Protein 4Z5Y (pdb70)

Organism: Pseudomonas putida (strain ATCC 47054 / DSM 6125 / CFBP 8728 / NCIMB 11950 / KT2440) (NCBI:txid160488)

Secondary structure (DSSP, 8-state):
-EEEEEEE-B-TT-BS-TT--SHHHHHHHHT-S----BPBPEEEEESSSSSEEEES--TTHHHHHHTSGGG---SSSS--SEEEEE-SS--HHHHGGGGGGGGG--EEEEEEHHHHHHTTTTS-HHHHHTTTTT-EEEEEE-SSS-EE-TTSTTEEEEEEE------TT-TTTTS--TTS-EEEEEEETTTTEEEEEESS-----HHHHHHHHT-SEEEEE---SSTTHHHHTTS----GGGGT---SSSTT-HHHHHTT-SSSEEEEESB-TT-GGGSTTSHHHHHHHHTTEEE--TT-EEEE----

Radius of gyration: 18.47 Å; Cα contacts (8 Å, |Δi|>4): 741; chains: 1; bounding box: 49×45×41 Å

CATH classification: 3.60.15.10

InterPro domains:
  IPR001279 Metallo-beta-lactamase [PF12706] (50-270)
  IPR011842 Coenzyme PQQ biosynthesis protein B [MF_00653] (1-303)
  IPR011842 Coenzyme PQQ biosynthesis protein B [TIGR02108] (3-303)
  IPR011842 Coenzyme PQQ biosynthesis protein B [cd16274] (1-221)
  IPR036866 Ribonuclease Z/Hydroxyacylglutathione hydrolase-like [G3DSA:3.60.15.10] (1-303)
  IPR036866 Ribonuclease Z/Hydroxyacylglutathione hydrolase-like [SSF56281] (1-303)

Structure (mmCIF, N/CA/C/O backbone):
data_4Z5Y
#
_entry.id   4Z5Y
#
_cell.length_a   86.202
_cell.length_b   86.202
_cell.length_c   106.625
_cell.angle_alpha   90.000
_cell.angle_beta   90.000
_cell.angle_gamma   90.000
#
_symmetry.space_group_name_H-M   'P 43 21 2'
#
loop_
_entity.id
_entity.type
_entity.pdbx_description
1 polymer 'Coenzyme PQQ synthesis protein B'
2 non-polymer 'ZINC ION'
3 non-polymer 'COPPER (II) ION'
4 non-polymer 'SODIUM ION'
5 water water
#
loop_
_atom_site.group_PDB
_atom_site.id
_atom_site.type_symbol
_atom_site.label_atom_id
_atom_site.label_alt_id
_atom_site.label_comp_id
_atom_site.label_asym_id
_atom_site.label_entity_id
_atom_site.label_seq_id
_atom_site.pdbx_PDB_ins_code
_atom_site.Cartn_x
_atom_site.Cartn_y
_atom_site.Cartn_z
_atom_site.occupancy
_atom_site.B_iso_or_equiv
_atom_site.auth_seq_id
_atom_site.auth_comp_id
_atom_site.auth_asym_id
_atom_site.auth_atom_id
_atom_site.pdbx_PDB_model_num
ATOM 1 N N . MET A 1 1 ? -24.710 -0.282 -25.897 0.87 31.67 0 MET A N 1
ATOM 2 C CA . MET A 1 1 ? -23.559 -0.724 -25.067 0.86 31.68 0 MET A CA 1
ATOM 3 C C . MET A 1 1 ? -23.930 -1.845 -24.148 0.88 31.20 0 MET A C 1
ATOM 4 O O . MET A 1 1 ? -24.870 -1.717 -23.359 1.00 31.74 0 MET A O 1
ATOM 9 N N . MET A 1 2 ? -23.185 -2.938 -24.261 1.00 28.43 1 MET A N 1
ATOM 10 C CA . MET A 1 2 ? -23.280 -4.036 -23.313 1.00 25.95 1 MET A CA 1
ATOM 11 C C . MET A 1 2 ? -22.034 -3.990 -22.435 1.00 23.52 1 MET A C 1
ATOM 12 O O . MET A 1 2 ? -20.907 -3.959 -22.958 1.00 26.36 1 MET A O 1
ATOM 17 N N . TYR A 1 3 ? -22.235 -3.988 -21.108 1.00 21.50 2 TYR A N 1
ATOM 18 C CA . TYR A 1 3 ? -21.143 -4.005 -20.151 1.00 20.21 2 TYR A CA 1
ATOM 19 C C . TYR A 1 3 ? -21.014 -5.428 -19.668 0.92 19.96 2 TYR A C 1
ATOM 20 O O . TYR A 1 3 ? -22.016 -6.057 -19.280 0.95 21.01 2 TYR A O 1
ATOM 29 N N . ILE A 1 4 ? -19.786 -5.953 -19.700 1.00 20.69 3 ILE A N 1
ATOM 30 C CA . ILE A 1 4 ? -19.504 -7.278 -19.172 1.00 20.34 3 ILE A CA 1
ATOM 31 C C . ILE A 1 4 ? -18.445 -7.087 -18.122 1.00 19.54 3 ILE A C 1
ATOM 32 O O . ILE A 1 4 ? -17.392 -6.485 -18.391 1.00 21.96 3 ILE A O 1
ATOM 37 N N . GLN A 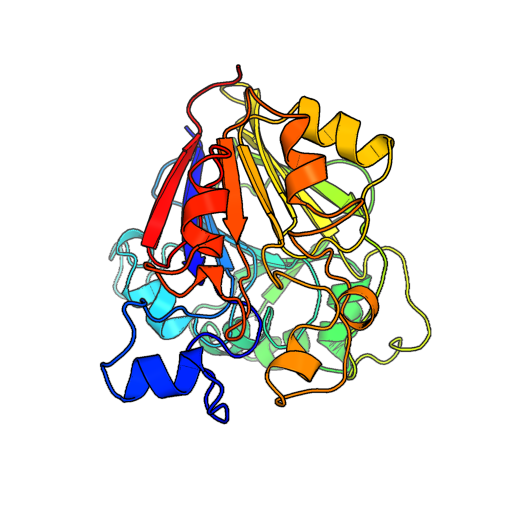1 5 ? -18.740 -7.515 -16.904 1.00 19.16 4 GLN A N 1
ATOM 38 C CA . GLN A 1 5 ? -17.792 -7.370 -15.804 1.00 18.04 4 GLN A CA 1
ATOM 39 C C . GLN A 1 5 ? -17.367 -8.735 -15.357 1.00 17.88 4 GLN A C 1
ATOM 40 O O . GLN A 1 5 ? -18.205 -9.586 -15.024 1.00 19.46 4 GLN A O 1
ATOM 46 N N . VAL A 1 6 ? -16.063 -8.969 -15.314 1.00 18.04 5 VAL A N 1
ATOM 47 C CA . VAL A 1 6 ? -15.551 -10.253 -14.838 1.00 18.57 5 VAL A CA 1
ATOM 48 C C . VAL A 1 6 ? -15.414 -10.175 -13.329 1.00 17.91 5 VAL A C 1
ATOM 49 O O . VAL A 1 6 ? -14.503 -9.517 -12.792 1.00 21.54 5 VAL A O 1
ATOM 53 N N . LEU A 1 7 ? -16.322 -10.828 -12.611 1.00 17.80 6 LEU A N 1
ATOM 54 C CA . LEU A 1 7 ? -16.255 -10.835 -11.153 1.00 17.97 6 LEU A CA 1
ATOM 55 C C . LEU A 1 7 ? -15.223 -11.865 -10.692 1.00 19.09 6 LEU A C 1
ATOM 56 O O . LEU A 1 7 ? -14.478 -11.618 -9.704 1.00 21.27 6 LEU A O 1
ATOM 61 N N . GLY A 1 8 ? -15.193 -13.010 -11.373 1.00 17.30 7 GLY A N 1
ATOM 62 C CA . GLY A 1 8 ? -14.230 -14.060 -11.070 1.00 18.95 7 GLY A CA 1
ATOM 63 C C . GLY A 1 8 ? -13.781 -14.680 -12.378 1.00 18.49 7 GLY A C 1
ATOM 64 O O . GLY A 1 8 ? -14.582 -14.869 -13.334 1.00 21.41 7 GLY A O 1
ATOM 65 N N . SER A 1 9 ? -12.495 -14.991 -12.455 1.00 18.89 8 SER A N 1
ATOM 66 C CA . SER A 1 9 ? -11.931 -15.495 -13.701 1.00 18.94 8 SER A CA 1
ATOM 67 C C . SER A 1 9 ? -11.276 -16.884 -13.562 0.95 19.97 8 SER A C 1
ATOM 68 O O . SER A 1 9 ? -10.738 -17.411 -14.550 1.00 21.61 8 SER A O 1
ATOM 71 N N . ALA A 1 10 ? -11.278 -17.461 -12.356 1.00 20.08 9 ALA A N 1
ATOM 72 C CA . ALA A 1 10 ? -10.667 -18.776 -12.149 1.00 19.61 9 ALA A CA 1
ATOM 73 C C . ALA A 1 10 ? -11.634 -19.911 -12.304 0.98 20.73 9 ALA A C 1
ATOM 74 O O . ALA A 1 10 ? -12.846 -19.709 -12.235 0.97 22.11 9 ALA A O 1
ATOM 76 N N . ALA A 1 11 ? -11.091 -21.117 -12.470 1.00 21.57 10 ALA A N 1
ATOM 77 C CA . ALA A 1 11 ? -11.898 -22.325 -12.448 1.00 21.87 10 ALA A CA 1
ATOM 78 C C . ALA A 1 11 ? -12.234 -22.703 -11.015 1.00 21.30 10 ALA A C 1
ATOM 79 O O . ALA A 1 11 ? -11.903 -21.966 -10.069 1.00 22.49 10 ALA A O 1
ATOM 81 N N . GLY A 1 12 ? -12.845 -23.866 -10.837 0.96 22.38 11 GLY A N 1
ATOM 82 C CA . GLY A 1 12 ? -13.248 -24.292 -9.519 0.96 23.79 11 GLY A CA 1
ATOM 83 C C . GLY A 1 12 ? -12.033 -24.349 -8.597 0.89 23.28 11 GLY A C 1
ATOM 84 O O . GLY A 1 12 ? -10.936 -24.789 -8.977 0.98 25.44 11 GLY A O 1
ATOM 85 N N . GLY A 1 13 ? -12.210 -23.849 -7.389 1.00 22.00 12 GLY A N 1
ATOM 86 C CA . GLY A 1 13 ? -11.118 -23.822 -6.425 1.00 23.55 12 GLY A CA 1
ATOM 87 C C . GLY A 1 13 ? -10.487 -22.443 -6.379 0.95 21.75 12 GLY A C 1
ATOM 88 O O . GLY A 1 13 ? -9.894 -22.057 -5.352 1.00 23.81 12 GLY A O 1
ATOM 89 N N . GLY A 1 14 ? -10.628 -21.661 -7.461 1.00 21.14 13 GLY A N 1
ATOM 90 C CA . GLY A 1 14 ? -10.003 -20.348 -7.440 1.00 21.64 13 GLY A CA 1
ATOM 91 C C . GLY A 1 14 ? -8.493 -20.437 -7.571 1.00 21.05 13 GLY A C 1
ATOM 92 O O . GLY A 1 14 ? -7.924 -21.508 -7.810 1.00 22.59 13 GLY A O 1
ATOM 93 N N . PHE A 1 15 ? -7.835 -19.291 -7.425 1.00 20.25 14 PHE A N 1
ATOM 94 C CA . 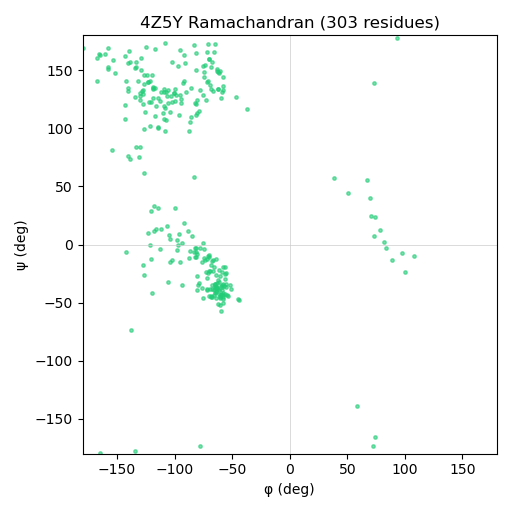PHE A 1 15 ? -6.368 -19.235 -7.470 1.00 19.43 14 PHE A CA 1
ATOM 95 C C . PHE A 1 15 ? -5.865 -18.203 -6.473 1.00 20.95 14 PHE A C 1
ATOM 96 O O . PHE A 1 15 ? -6.240 -17.038 -6.556 0.99 21.87 14 PHE A O 1
ATOM 104 N N . PRO A 1 16 ? -5.045 -18.613 -5.491 1.00 21.70 15 PRO A N 1
ATOM 105 C CA . PRO A 1 16 ? -4.641 -19.984 -5.196 1.00 22.34 15 PRO A CA 1
ATOM 106 C C . PRO A 1 16 ? -5.820 -20.811 -4.697 0.95 21.15 15 PRO A C 1
ATOM 107 O O . PRO A 1 16 ? -6.828 -20.260 -4.209 1.00 22.08 15 PRO A O 1
ATOM 111 N N . GLN A 1 17 ? -5.715 -22.130 -4.836 1.00 20.76 16 GLN A N 1
ATOM 112 C CA . GLN A 1 17 ? -6.744 -23.020 -4.326 1.00 20.55 16 GLN A CA 1
ATOM 113 C C . GLN A 1 17 ? -6.360 -23.454 -2.916 1.00 20.16 16 GLN A C 1
ATOM 114 O O . GLN A 1 17 ? -5.168 -23.727 -2.633 1.00 21.39 16 GLN A O 1
ATOM 120 N N . TRP A 1 18 ? -7.365 -23.505 -2.037 1.00 19.54 17 TRP A N 1
ATOM 121 C CA . TRP A 1 18 ? -7.146 -23.617 -0.606 1.00 19.24 17 TRP A CA 1
ATOM 122 C C . TRP A 1 18 ? -6.232 -24.750 -0.162 0.99 20.10 17 TRP A C 1
ATOM 123 O O . TRP A 1 18 ? -5.484 -24.565 0.800 1.00 21.51 17 TRP A O 1
ATOM 134 N N . ASN A 1 19 ? -6.276 -25.891 -0.852 1.00 20.05 18 ASN A N 1
ATOM 135 C CA . ASN A 1 19 ? -5.510 -27.070 -0.453 1.00 20.28 18 ASN A CA 1
ATOM 136 C C . ASN A 1 19 ? -4.394 -27.407 -1.427 1.00 22.48 18 ASN A C 1
ATOM 137 O O . ASN A 1 19 ? -3.828 -28.494 -1.345 1.00 22.96 18 ASN A O 1
ATOM 142 N N . CYS A 1 20 ? -4.083 -26.479 -2.334 1.00 22.47 19 CYS A N 1
ATOM 143 C CA . CYS A 1 20 ? -3.140 -26.765 -3.423 1.00 22.18 19 CYS A CA 1
ATOM 144 C C . CYS A 1 20 ? -1.796 -26.086 -3.259 1.00 22.84 19 CYS A C 1
ATOM 145 O O . CYS A 1 20 ? -1.724 -24.879 -2.975 1.00 24.59 19 CYS A O 1
ATOM 148 N N . ASN A 1 21 ? -0.729 -26.886 -3.417 1.00 25.07 20 ASN A N 1
ATOM 149 C CA . ASN A 1 21 ? 0.652 -26.394 -3.380 1.00 25.08 20 ASN A CA 1
ATOM 150 C C . ASN A 1 21 ? 1.379 -26.629 -4.694 1.00 27.71 20 ASN A C 1
ATOM 151 O O . ASN A 1 21 ? 2.600 -26.859 -4.713 1.00 30.76 20 ASN A O 1
ATOM 156 N N . CYS A 1 22 ? 0.637 -26.570 -5.795 1.00 28.10 21 CYS A N 1
ATOM 157 C CA . CYS A 1 22 ? 1.277 -26.721 -7.109 1.00 28.43 21 CYS A CA 1
ATOM 158 C C . CYS A 1 22 ? 2.218 -25.554 -7.362 1.00 29.66 21 CYS A C 1
ATOM 159 O O . CYS A 1 22 ? 2.268 -24.602 -6.577 1.00 31.55 21 CYS A O 1
ATOM 162 N N . VAL A 1 23 ? 2.971 -25.645 -8.452 1.00 31.18 22 VAL A N 1
ATOM 163 C CA . VAL A 1 23 ? 3.912 -24.616 -8.835 1.00 32.13 22 VAL A CA 1
ATOM 164 C C . VAL A 1 23 ? 3.340 -23.203 -8.715 1.00 31.64 22 VAL A C 1
ATOM 165 O O . VAL A 1 23 ? 3.974 -22.294 -8.156 1.00 32.50 22 VAL A O 1
ATOM 169 N N . ASN A 1 24 ? 2.132 -23.020 -9.220 1.00 30.77 23 ASN A N 1
ATOM 170 C CA . ASN A 1 24 ? 1.524 -21.708 -9.240 1.00 29.01 23 ASN A CA 1
ATOM 171 C C . ASN A 1 24 ? 1.027 -21.284 -7.865 1.00 27.82 23 ASN A C 1
ATOM 172 O O . ASN A 1 24 ? 1.237 -20.137 -7.457 1.00 29.40 23 ASN A O 1
ATOM 177 N N . CYS A 1 25 ? 0.326 -22.181 -7.169 1.00 27.02 24 CYS A N 1
ATOM 178 C CA . CYS A 1 25 ? -0.311 -21.798 -5.919 1.00 25.99 24 CYS A CA 1
ATOM 179 C C . CYS A 1 25 ? 0.781 -21.532 -4.887 1.00 26.12 24 CYS A C 1
ATOM 180 O O . CYS A 1 25 ? 0.723 -20.528 -4.150 1.00 26.35 24 CYS A O 1
ATOM 183 N N . LYS A 1 26 ? 1.775 -22.417 -4.831 1.00 27.37 25 LYS A N 1
ATOM 184 C CA . LYS A 1 26 ? 2.856 -22.221 -3.876 1.00 28.75 25 LYS A CA 1
ATOM 185 C C . LYS A 1 26 ? 3.715 -20.999 -4.218 0.94 30.05 25 LYS A C 1
ATOM 186 O O . LYS A 1 26 ? 4.133 -20.251 -3.320 0.94 30.93 25 LYS A O 1
ATOM 192 N N . GLY A 1 27 ? 3.956 -20.790 -5.507 1.00 30.79 26 GLY A N 1
ATOM 193 C CA . GLY A 1 27 ? 4.737 -19.651 -5.969 0.98 32.16 26 GLY A CA 1
ATOM 194 C C . GLY A 1 27 ? 4.027 -18.352 -5.652 0.90 32.54 26 GLY A C 1
ATOM 195 O O . GLY A 1 27 ? 4.651 -17.344 -5.291 1.00 34.80 26 GLY A O 1
ATOM 196 N N . TYR A 1 28 ? 2.708 -18.369 -5.778 1.00 30.31 27 TYR A N 1
ATOM 197 C CA . TYR A 1 28 ? 1.924 -17.195 -5.426 1.00 29.56 27 TYR A CA 1
ATOM 198 C C . TYR A 1 28 ? 2.109 -16.889 -3.935 0.94 29.62 27 TYR A C 1
ATOM 199 O O . TYR A 1 28 ? 2.432 -15.743 -3.554 1.00 31.01 27 TYR A O 1
ATOM 208 N N . ARG A 1 29 ? 1.918 -17.903 -3.091 1.00 30.17 28 ARG A N 1
ATOM 209 C CA . ARG A 1 29 ? 1.985 -17.670 -1.646 1.00 30.66 28 ARG A CA 1
ATOM 210 C C . ARG A 1 29 ? 3.380 -17.249 -1.188 1.00 34.43 28 ARG A C 1
ATOM 211 O O . ARG A 1 29 ? 3.510 -16.463 -0.244 0.87 35.99 28 ARG A O 1
ATOM 219 N N . ASP A 1 30 ? 4.413 -17.777 -1.845 1.00 36.95 29 ASP A N 1
ATOM 220 C CA . ASP A 1 30 ? 5.801 -17.506 -1.461 1.00 39.86 29 ASP A CA 1
ATOM 221 C C . ASP A 1 30 ? 6.246 -16.118 -1.894 0.87 40.38 29 ASP A C 1
ATOM 222 O O . ASP A 1 30 ? 7.325 -15.660 -1.497 0.92 40.87 29 ASP A O 1
ATOM 227 N N . GLY A 1 31 ? 5.478 -15.495 -2.786 1.00 42.28 30 GLY A N 1
ATOM 228 C CA . GLY A 1 31 ? 5.892 -14.235 -3.383 1.00 44.31 30 GLY A CA 1
ATOM 229 C C . GLY A 1 31 ? 6.927 -14.370 -4.488 0.90 45.03 30 GLY A C 1
ATOM 230 O O . GLY A 1 31 ? 7.521 -13.367 -4.897 0.77 46.64 30 GLY A O 1
ATOM 231 N N . THR A 1 32 ? 7.160 -15.591 -4.981 1.00 44.60 31 THR A N 1
ATOM 232 C CA . THR A 1 32 ? 8.203 -15.800 -6.003 1.00 44.94 31 THR A CA 1
ATOM 233 C C . THR A 1 32 ? 7.641 -15.843 -7.424 1.00 45.08 31 THR A C 1
ATOM 234 O O . THR A 1 32 ? 8.384 -15.925 -8.400 0.77 46.14 31 THR A O 1
ATOM 238 N N . LEU A 1 33 ? 6.322 -15.795 -7.532 0.93 44.59 32 LEU A N 1
ATOM 239 C CA . LEU A 1 33 ? 5.651 -15.884 -8.825 1.00 43.58 32 LEU A CA 1
ATOM 240 C C . LEU A 1 33 ? 4.860 -14.625 -9.088 1.00 41.60 32 LEU A C 1
ATOM 241 O O . LEU A 1 33 ? 4.115 -14.151 -8.226 0.90 43.52 32 LEU A O 1
ATOM 246 N N . LYS A 1 34 ? 4.978 -14.100 -10.294 1.00 39.85 33 LYS A N 1
ATOM 247 C CA . LYS A 1 34 ? 4.240 -12.915 -10.641 0.92 39.57 33 LYS A CA 1
ATOM 248 C C . LYS A 1 34 ? 2.881 -13.369 -11.152 0.85 36.73 33 LYS A C 1
ATOM 249 O O . LYS A 1 34 ? 2.736 -13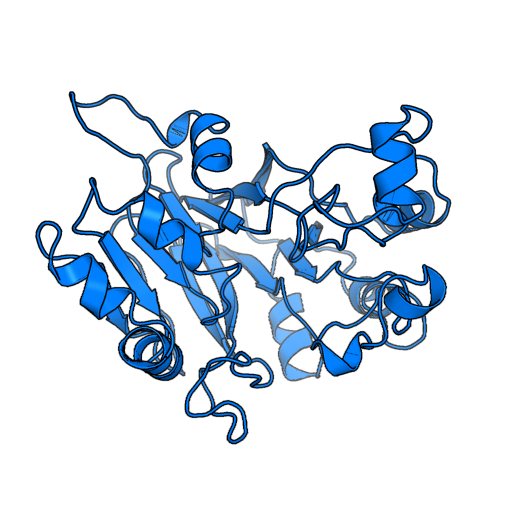.761 -12.316 1.00 38.36 33 LYS A O 1
ATOM 255 N N . ALA A 1 35 ? 1.889 -13.330 -10.274 1.00 33.51 34 ALA A N 1
ATOM 256 C CA . ALA A 1 35 ? 0.561 -13.761 -10.653 1.00 32.11 34 ALA A CA 1
ATOM 257 C C . ALA A 1 35 ? -0.429 -13.034 -9.775 0.94 30.28 34 ALA A C 1
ATOM 258 O O . ALA A 1 35 ? -0.079 -12.592 -8.680 0.92 31.90 34 ALA A O 1
ATOM 260 N N . THR A 1 36 ? -1.677 -12.956 -10.230 1.00 28.28 35 THR A N 1
ATOM 261 C CA . THR A 1 36 ? -2.710 -12.274 -9.477 1.00 26.78 35 THR A CA 1
ATOM 262 C C . THR A 1 36 ? -3.798 -13.247 -9.068 0.92 25.09 35 THR A C 1
ATOM 263 O O . THR A 1 36 ? -4.240 -14.063 -9.884 1.00 25.31 35 THR A O 1
ATOM 267 N N . ALA A 1 37 ? -4.223 -13.176 -7.798 1.00 23.38 36 ALA A N 1
ATOM 268 C CA . ALA A 1 37 ? -5.240 -14.065 -7.259 1.00 21.36 36 ALA A CA 1
ATOM 269 C C . ALA A 1 37 ? -6.545 -13.895 -8.030 0.98 20.20 36 ALA A C 1
ATOM 270 O O . ALA A 1 37 ? -6.837 -12.793 -8.532 1.00 22.61 36 ALA A O 1
ATOM 272 N N . ARG A 1 38 ? -7.325 -14.981 -8.119 1.00 19.75 37 ARG A N 1
ATOM 273 C CA . ARG A 1 38 ? -8.601 -14.966 -8.841 1.00 19.56 37 ARG A CA 1
ATOM 274 C C . ARG A 1 38 ? -9.636 -15.752 -8.106 1.00 20.03 37 ARG A C 1
ATOM 275 O O . ARG A 1 38 ? -9.374 -16.901 -7.633 1.00 21.43 37 ARG A O 1
ATOM 283 N N . THR A 1 39 ? -10.822 -15.160 -8.017 1.00 19.82 38 THR A N 1
ATOM 284 C CA . THR A 1 39 ? -11.967 -15.866 -7.511 1.00 18.50 38 THR A CA 1
ATOM 285 C C . THR A 1 39 ? -12.643 -16.711 -8.591 1.00 18.17 38 THR A C 1
ATOM 286 O O . THR A 1 39 ? -12.295 -16.635 -9.784 1.00 20.10 38 THR A O 1
ATOM 290 N N . GLN A 1 40 ? -13.607 -17.533 -8.154 1.00 19.17 39 GLN A N 1
ATOM 291 C CA . GLN A 1 40 ? -14.255 -18.519 -9.017 1.00 20.30 39 GLN A CA 1
ATOM 292 C C . GLN A 1 40 ? -15.184 -17.845 -10.042 1.00 20.40 39 GLN A C 1
ATOM 293 O O . GLN A 1 40 ? -15.870 -16.845 -9.757 1.00 20.68 39 GLN A O 1
ATOM 299 N N . SER A 1 41 ? -15.142 -18.372 -11.256 1.00 20.28 40 SER A N 1
ATOM 300 C CA . SER A 1 41 ? -15.776 -17.776 -12.443 1.00 20.79 40 SER A CA 1
ATOM 301 C C . SER A 1 41 ? -17.210 -17.294 -12.273 1.00 20.23 40 SER A C 1
ATOM 302 O O . SER A 1 41 ? -18.093 -18.049 -11.849 1.00 23.05 40 SER A O 1
ATOM 305 N N . SER A 1 42 ? -17.424 -16.036 -12.641 1.00 19.01 41 SER A N 1
ATOM 306 C CA . SER A 1 42 ? -18.743 -15.439 -12.622 1.00 18.87 41 SER A CA 1
ATOM 307 C C . SER A 1 42 ? -18.636 -14.134 -13.383 1.00 18.36 41 SER A C 1
ATOM 308 O O . SER A 1 42 ? -17.627 -13.433 -13.238 1.00 18.56 41 SER A O 1
ATOM 311 N N . ILE A 1 43 ? -19.638 -13.780 -14.190 1.00 18.26 42 ILE A N 1
ATOM 312 C CA . ILE A 1 43 ? -19.609 -12.480 -14.834 1.00 17.93 42 ILE A CA 1
ATOM 313 C C . ILE A 1 43 ? -20.934 -11.784 -14.581 1.00 18.94 42 ILE A C 1
ATOM 314 O O . ILE A 1 43 ? -21.934 -12.427 -14.232 1.00 19.56 42 ILE A O 1
ATOM 319 N N . ALA A 1 44 ? -20.950 -10.469 -14.735 1.00 17.58 43 ALA A N 1
ATOM 320 C CA . ALA A 1 44 ? -22.180 -9.692 -14.628 1.00 19.11 43 ALA A CA 1
ATOM 321 C C . ALA A 1 44 ? -22.354 -8.928 -15.917 1.00 18.85 43 ALA A C 1
ATOM 322 O O . ALA A 1 44 ? -21.367 -8.399 -16.502 1.00 21.17 43 ALA A O 1
ATOM 324 N N . LEU A 1 45 ? -23.603 -8.863 -16.378 1.00 18.44 44 LEU A N 1
ATOM 325 C CA . LEU A 1 45 ? -23.952 -8.219 -17.638 1.00 19.36 44 LEU A CA 1
ATOM 326 C C . LEU A 1 45 ? -24.928 -7.073 -17.412 1.00 19.73 44 LEU A C 1
ATOM 327 O O . LEU A 1 45 ? -25.806 -7.149 -16.553 1.00 21.45 44 LEU A O 1
ATOM 332 N N . SER A 1 46 ? -24.819 -6.018 -18.220 1.00 20.30 45 SER A N 1
ATOM 333 C CA . SER A 1 46 ? -25.772 -4.924 -18.129 1.00 20.64 45 SER A CA 1
ATOM 334 C C . SER A 1 46 ? -25.916 -4.219 -19.467 1.00 21.74 45 SER A C 1
ATOM 335 O O . SER A 1 46 ? -24.973 -4.168 -20.246 1.00 24.86 45 SER A O 1
ATOM 338 N N . ASP A 1 47 ? -27.112 -3.704 -19.754 1.00 22.04 46 ASP A N 1
ATOM 339 C CA . ASP A 1 47 ? -27.295 -2.799 -20.882 1.00 22.47 46 ASP A CA 1
ATOM 340 C C . ASP A 1 47 ? -27.265 -1.317 -20.492 1.00 22.30 46 ASP A C 1
ATOM 341 O O . ASP A 1 47 ? -27.376 -0.444 -21.372 1.00 25.55 46 ASP A O 1
ATOM 346 N N . ASP A 1 48 ? -27.095 -1.018 -19.200 1.00 23.03 47 ASP A N 1
ATOM 347 C CA . ASP A 1 48 ? -27.172 0.385 -18.782 1.00 24.84 47 ASP A CA 1
ATOM 348 C C . ASP A 1 48 ? -26.188 0.802 -17.696 1.00 25.11 47 ASP A C 1
ATOM 349 O O . ASP A 1 48 ? -26.092 1.994 -17.361 1.00 27.46 47 ASP A O 1
ATOM 354 N N . GLY A 1 49 ? -25.453 -0.163 -17.155 1.00 24.81 48 GLY A N 1
ATOM 355 C CA . GLY A 1 49 ? -24.470 0.118 -16.109 1.00 25.13 48 GLY A CA 1
ATOM 356 C C . GLY A 1 49 ? -25.051 0.182 -14.697 1.00 24.04 48 GLY A C 1
ATOM 357 O O . GLY A 1 49 ? -24.329 0.398 -13.714 1.00 25.58 48 GLY A O 1
ATOM 358 N N . VAL A 1 50 ? -26.368 0.037 -14.596 1.00 23.77 49 VAL A N 1
ATOM 359 C CA . VAL A 1 50 ? -27.075 0.208 -13.324 1.00 24.37 49 VAL A CA 1
ATOM 360 C C . VAL A 1 50 ? -27.798 -1.071 -12.906 1.00 23.39 49 VAL A C 1
ATOM 361 O O . VAL A 1 50 ? -27.786 -1.442 -11.710 1.00 23.73 49 VAL A O 1
ATOM 365 N N . HIS A 1 51 ? -28.441 -1.735 -13.872 1.00 23.02 50 HIS A N 1
ATOM 366 C CA . HIS A 1 51 ? -29.145 -3.008 -13.613 1.00 21.38 50 HIS A CA 1
ATOM 367 C C . HIS A 1 51 ? -28.297 -4.160 -14.137 1.00 21.07 50 HIS A C 1
ATOM 368 O O . HIS A 1 51 ? -27.891 -4.136 -15.308 1.00 23.24 50 HIS A O 1
ATOM 375 N N . TRP A 1 52 ? -28.035 -5.169 -13.294 1.00 21.29 51 TRP A N 1
ATOM 376 C CA . TRP A 1 52 ? -27.079 -6.205 -13.646 1.00 19.75 51 TRP A CA 1
ATOM 377 C C . TRP A 1 52 ? -27.671 -7.581 -13.574 1.00 20.08 51 TRP A C 1
ATOM 378 O O . TRP A 1 52 ? -28.486 -7.868 -12.687 1.00 21.42 51 TRP A O 1
ATOM 389 N N . ILE A 1 53 ? -27.204 -8.437 -14.482 1.00 19.95 52 ILE A N 1
ATOM 390 C CA . ILE A 1 53 ? -27.565 -9.844 -14.492 1.00 19.25 52 ILE A CA 1
ATOM 391 C C . ILE A 1 53 ? -26.318 -10.618 -14.159 1.00 19.07 52 ILE A C 1
ATOM 392 O O . ILE A 1 53 ? -25.307 -10.518 -14.860 1.00 20.85 52 ILE A O 1
ATOM 397 N N . LEU A 1 54 ? -26.391 -11.439 -13.103 1.00 19.39 53 LEU A N 1
ATOM 398 C CA . LEU A 1 54 ? -25.247 -12.210 -12.661 1.00 19.66 53 LEU A CA 1
ATOM 399 C C . LEU A 1 54 ? -25.311 -13.548 -13.408 1.00 19.47 53 LEU A C 1
ATOM 400 O O . LEU A 1 54 ? -26.373 -14.167 -13.436 0.99 22.38 53 LEU A O 1
ATOM 405 N N . CYS A 1 55 ? -24.209 -13.990 -14.022 1.00 19.53 54 CYS A N 1
ATOM 406 C CA . CYS A 1 55 ? -24.147 -15.285 -14.674 1.00 20.18 54 CYS A CA 1
ATOM 407 C C . CYS A 1 55 ? -23.290 -16.177 -13.806 1.00 20.04 54 CYS A C 1
ATOM 408 O O . CYS A 1 55 ? -22.062 -15.984 -13.719 1.00 20.76 54 CYS A O 1
ATOM 411 N N . ASN A 1 56 ? -23.956 -17.114 -13.127 1.00 19.90 55 ASN A N 1
ATOM 412 C CA . ASN A 1 56 ? -23.420 -17.991 -12.100 1.00 19.33 55 ASN A CA 1
ATOM 413 C C . ASN A 1 56 ? -23.155 -17.249 -10.789 1.00 19.49 55 ASN A C 1
ATOM 414 O O . ASN A 1 56 ? -22.704 -16.100 -10.776 1.00 21.92 55 ASN A O 1
ATOM 419 N N . ALA A 1 57 ? -23.487 -17.896 -9.681 1.00 18.67 56 ALA A N 1
ATOM 420 C CA . ALA A 1 57 ? -23.333 -17.288 -8.352 1.00 18.41 56 ALA A CA 1
ATOM 421 C C . ALA A 1 57 ? -22.275 -18.089 -7.628 1.00 17.87 56 ALA A C 1
ATOM 422 O O . ALA A 1 57 ? -22.540 -19.177 -7.072 1.00 19.02 56 ALA A O 1
ATOM 424 N N . SER A 1 58 ? -21.059 -17.559 -7.607 1.00 17.89 57 SER A N 1
ATOM 425 C CA . SER A 1 58 ? -19.941 -18.362 -7.126 1.00 17.89 57 SER A CA 1
ATOM 426 C C . SER A 1 58 ? -19.842 -18.373 -5.599 0.96 17.12 57 SER A C 1
ATOM 427 O O . SER A 1 58 ? -20.414 -17.506 -4.917 1.00 18.27 57 SER A O 1
ATOM 430 N N . PRO A 1 59 ? -19.061 -19.305 -5.041 1.00 18.41 58 PRO A N 1
ATOM 431 C CA . PRO A 1 59 ? -18.905 -19.262 -3.583 1.00 18.08 58 PRO A CA 1
ATOM 432 C C . PRO A 1 59 ? -18.123 -18.032 -3.101 1.00 17.88 58 PRO A C 1
ATOM 433 O O . PRO A 1 59 ? -18.176 -17.736 -1.889 1.00 20.05 58 PRO A O 1
ATOM 437 N N . ASP A 1 60 ? -17.437 -17.327 -4.008 1.00 17.25 59 ASP A N 1
ATOM 438 C CA . ASP A 1 60 ? -16.722 -16.107 -3.643 1.00 16.86 59 ASP A CA 1
ATOM 439 C C . ASP A 1 60 ? -17.596 -14.889 -3.829 1.00 17.47 59 ASP A C 1
ATOM 440 O O . ASP A 1 60 ? -17.071 -13.786 -3.865 1.00 17.78 59 ASP A O 1
ATOM 445 N N . ILE A 1 61 ? -18.915 -15.045 -3.910 1.00 16.49 60 ILE A N 1
ATOM 446 C CA . ILE A 1 61 ? -19.751 -13.904 -4.301 1.00 16.45 60 ILE A CA 1
ATOM 447 C C . ILE A 1 61 ? -19.658 -12.699 -3.384 1.00 16.83 60 ILE A C 1
ATOM 448 O O . ILE A 1 61 ? -19.744 -11.559 -3.880 1.00 17.67 60 ILE A O 1
ATOM 453 N N . ARG A 1 62 ? -19.509 -12.901 -2.069 1.00 16.73 61 ARG A N 1
ATOM 454 C CA . ARG A 1 62 ? -19.436 -11.747 -1.191 1.00 16.75 61 ARG A CA 1
ATOM 455 C C . ARG A 1 62 ? -18.296 -10.825 -1.566 1.00 17.11 61 ARG A C 1
ATOM 456 O O . ARG A 1 62 ? -18.497 -9.577 -1.725 1.00 18.97 61 ARG A O 1
ATOM 464 N N . ALA A 1 63 ? -17.107 -11.375 -1.726 1.00 17.87 62 ALA A N 1
ATOM 465 C CA . ALA A 1 63 ? -15.975 -10.538 -2.084 1.00 17.38 62 ALA A CA 1
ATOM 466 C C . ALA A 1 63 ? -16.112 -9.979 -3.475 1.00 17.59 62 ALA A C 1
ATOM 467 O O . ALA A 1 63 ? -15.648 -8.846 -3.772 1.00 19.66 62 ALA A O 1
ATOM 469 N N . GLN A 1 64 ? -16.699 -10.770 -4.367 1.00 16.79 63 GLN A N 1
ATOM 470 C CA . GLN A 1 64 ? -16.868 -10.303 -5.749 1.00 16.74 63 GLN A CA 1
ATOM 471 C C . GLN A 1 64 ? -17.796 -9.090 -5.814 1.00 17.37 63 GLN A C 1
ATOM 472 O O . GLN A 1 64 ? -17.509 -8.100 -6.507 1.00 19.74 63 GLN A O 1
ATOM 478 N N . LEU A 1 65 ? -18.927 -9.150 -5.128 1.00 17.41 64 LEU A N 1
ATOM 479 C CA . LEU A 1 65 ? -19.819 -7.991 -5.156 1.00 17.01 64 LEU A CA 1
ATOM 480 C C . LEU A 1 65 ? -19.155 -6.781 -4.514 1.00 19.27 64 LEU A C 1
ATOM 481 O O . LEU A 1 65 ? -19.349 -5.644 -4.959 1.00 21.63 64 LEU A O 1
ATOM 486 N N . GLN A 1 66 ? -18.452 -6.995 -3.407 1.00 19.63 65 GLN A N 1
ATOM 487 C CA . GLN A 1 66 ? -17.874 -5.891 -2.673 1.00 19.63 65 GLN A CA 1
ATOM 488 C C . GLN A 1 66 ? -16.864 -5.132 -3.535 1.00 20.35 65 GLN A C 1
ATOM 489 O O . GLN A 1 66 ? -16.717 -3.888 -3.410 1.00 23.55 65 GLN A O 1
ATOM 495 N N . ALA A 1 67 ? -16.188 -5.857 -4.423 1.00 19.87 66 ALA A N 1
ATOM 496 C CA . ALA A 1 67 ? -15.157 -5.261 -5.276 1.00 19.57 66 ALA A CA 1
ATOM 497 C C . ALA A 1 67 ? -15.670 -4.533 -6.489 1.00 21.15 66 ALA A C 1
ATOM 498 O O . ALA A 1 67 ? -14.878 -3.876 -7.155 1.00 25.42 66 ALA A O 1
ATOM 500 N N . PHE A 1 68 ? -16.963 -4.626 -6.786 1.00 19.84 67 PHE A N 1
ATOM 501 C CA . PHE A 1 68 ? -17.499 -3.974 -7.979 1.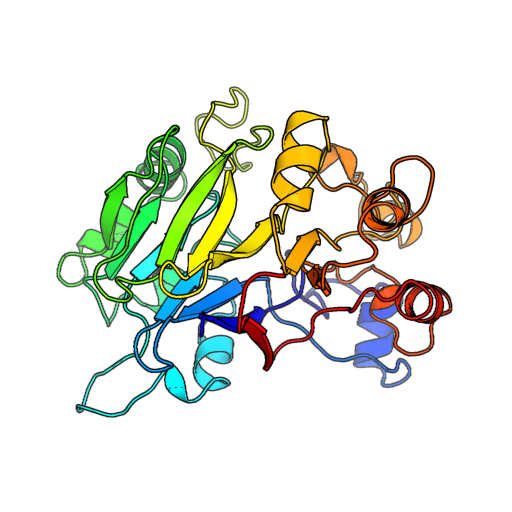00 19.09 67 PHE A CA 1
ATOM 502 C C . PHE A 1 68 ? -18.573 -3.015 -7.536 1.00 20.30 67 PHE A C 1
ATOM 503 O O . PHE A 1 68 ? -19.703 -3.421 -7.201 1.00 21.62 67 PHE A O 1
ATOM 511 N N . ALA A 1 69 ? -18.221 -1.731 -7.492 1.00 20.60 68 ALA A N 1
ATOM 512 C CA . ALA A 1 69 ? -19.090 -0.703 -6.882 1.00 20.93 68 ALA A CA 1
ATOM 513 C C . ALA A 1 69 ? -20.566 -0.685 -7.359 1.00 22.18 68 ALA A C 1
ATOM 514 O O . ALA A 1 69 ? -21.466 -0.492 -6.534 1.00 23.29 68 ALA A O 1
ATOM 516 N N . PRO A 1 70 ? -20.826 -0.917 -8.667 1.00 22.10 69 PRO A N 1
ATOM 517 C CA . PRO A 1 70 ? -22.223 -0.876 -9.123 1.00 21.60 69 PRO A CA 1
ATOM 518 C C . PRO A 1 70 ? -23.081 -1.961 -8.505 1.00 21.09 69 PRO A C 1
ATOM 519 O O . PRO A 1 70 ? -24.315 -1.876 -8.627 1.00 22.21 69 PRO A O 1
ATOM 523 N N . MET A 1 71 ? -22.472 -2.951 -7.846 1.00 20.14 70 MET A N 1
ATOM 524 C CA . MET A 1 71 ? -23.296 -3.931 -7.146 1.00 20.25 70 MET A CA 1
ATOM 525 C C . MET A 1 71 ? -23.950 -3.349 -5.897 0.89 20.48 70 MET A C 1
ATOM 526 O O . MET A 1 71 ? -24.859 -3.978 -5.342 1.00 22.08 70 MET A O 1
ATOM 531 N N . GLN A 1 72 ? -23.518 -2.159 -5.464 1.00 22.26 71 GLN A N 1
ATOM 532 C CA . GLN A 1 72 ? -24.187 -1.491 -4.349 1.00 22.37 71 GLN A CA 1
ATOM 533 C C . GLN A 1 72 ? -24.521 -0.031 -4.695 1.00 22.77 71 GLN A C 1
ATOM 534 O O . GLN A 1 72 ? -23.760 0.922 -4.376 1.00 25.24 71 GLN A O 1
ATOM 540 N N . PRO A 1 73 ? -25.658 0.161 -5.382 1.00 25.06 72 PRO A N 1
ATOM 541 C CA . PRO A 1 73 ? -26.077 1.505 -5.800 1.00 27.23 72 PRO A CA 1
ATOM 542 C C . PRO A 1 73 ? -26.538 2.409 -4.643 1.00 27.47 72 PRO A C 1
ATOM 543 O O . PRO A 1 73 ? -26.697 3.612 -4.880 0.91 28.81 72 PRO A O 1
ATOM 547 N N . ALA A 1 74 ? -26.715 1.853 -3.443 1.00 26.99 73 ALA A N 1
ATOM 548 C CA . ALA A 1 74 ? -27.071 2.640 -2.257 1.00 27.77 73 ALA A CA 1
ATOM 549 C C . ALA A 1 74 ? -28.269 3.561 -2.489 0.90 29.85 73 ALA A C 1
ATOM 550 O O . ALA A 1 74 ? -28.261 4.735 -2.078 0.97 31.24 73 ALA A O 1
ATOM 552 N N . ARG A 1 75 ? -29.304 3.034 -3.138 1.00 30.60 74 ARG A N 1
ATOM 553 C CA . ARG A 1 75 ? -30.494 3.838 -3.423 1.00 31.34 74 ARG A CA 1
ATOM 554 C C . ARG A 1 75 ? -31.468 3.776 -2.263 0.98 33.13 74 ARG A C 1
ATOM 555 O O . ARG A 1 75 ? -32.428 4.547 -2.200 0.98 36.80 74 ARG A O 1
ATOM 563 N N . ALA A 1 76 ? -31.219 2.862 -1.334 0.97 32.50 75 ALA A N 1
ATOM 564 C CA . ALA A 1 76 ? -32.066 2.676 -0.159 1.00 32.84 75 ALA A CA 1
ATOM 565 C C . ALA A 1 76 ? -31.245 1.988 0.914 0.88 32.50 75 ALA A C 1
ATOM 566 O O . ALA A 1 76 ? -30.127 1.519 0.642 1.00 30.41 75 ALA A O 1
ATOM 568 N N . LEU A 1 77 ? -31.783 1.934 2.129 1.00 32.19 76 LEU A N 1
ATOM 569 C CA . LEU A 1 77 ? -31.054 1.303 3.241 1.00 31.16 76 LEU A CA 1
ATOM 570 C C . LEU A 1 77 ? -30.671 -0.153 2.957 0.86 30.56 76 LEU A C 1
ATOM 571 O O . LEU A 1 77 ? -29.590 -0.612 3.357 1.00 31.27 76 LEU A O 1
ATOM 576 N N . ARG A 1 78 ? -31.544 -0.864 2.244 1.00 29.73 77 ARG A N 1
ATOM 577 C CA . ARG A 1 78 ? -31.156 -2.122 1.617 1.00 28.52 77 ARG A CA 1
ATOM 578 C C . ARG A 1 78 ? -31.304 -2.047 0.116 1.00 25.84 77 ARG A C 1
ATOM 579 O O . ARG A 1 78 ? -32.305 -1.544 -0.418 1.00 29.29 77 ARG A O 1
ATOM 587 N N . ASP A 1 79 ? -30.285 -2.517 -0.588 1.00 24.44 78 ASP A N 1
ATOM 588 C CA . ASP A 1 79 ? -30.269 -2.384 -2.045 1.00 23.17 78 ASP A CA 1
ATOM 589 C C . ASP A 1 79 ? -29.208 -3.319 -2.607 0.90 21.50 78 ASP A C 1
ATOM 590 O O . ASP A 1 79 ? -28.312 -3.794 -1.882 0.94 20.92 78 ASP A O 1
ATOM 595 N N . THR A 1 80 ? -29.310 -3.573 -3.900 0.95 21.67 79 THR A N 1
ATOM 596 C CA . THR A 1 80 ? -28.316 -4.348 -4.638 1.00 21.48 79 THR A CA 1
ATOM 597 C C . THR A 1 80 ? -28.432 -4.003 -6.116 0.96 22.12 79 THR A C 1
ATOM 598 O O . THR A 1 80 ? -29.524 -3.628 -6.590 0.95 23.41 79 THR A O 1
ATOM 602 N N . GLY A 1 81 ? -27.333 -4.141 -6.846 1.00 21.18 80 GLY A N 1
ATOM 603 C CA . GLY A 1 81 ? -27.335 -3.973 -8.291 1.00 20.67 80 GLY A CA 1
ATOM 604 C C . GLY A 1 81 ? -27.698 -5.278 -8.999 0.97 20.70 80 GLY A C 1
ATOM 605 O O . GLY A 1 81 ? -27.863 -5.256 -10.192 1.00 22.55 80 GLY A O 1
ATOM 606 N N . ILE A 1 82 ? -27.855 -6.389 -8.270 1.00 20.02 81 ILE A N 1
ATOM 607 C CA . ILE A 1 82 ? -28.270 -7.637 -8.908 1.00 20.58 81 ILE A CA 1
ATOM 608 C C . ILE A 1 82 ? -29.778 -7.654 -9.178 1.00 22.19 81 ILE A C 1
ATOM 609 O O . ILE A 1 82 ? -30.595 -7.725 -8.240 0.93 26.45 81 ILE A O 1
ATOM 614 N N . ASN A 1 83 ? -30.160 -7.678 -10.452 1.00 20.67 82 ASN A N 1
ATOM 615 C CA . ASN A 1 83 ? -31.567 -7.719 -10.798 1.00 21.81 82 ASN A CA 1
ATOM 616 C C . ASN A 1 83 ? -32.046 -9.092 -11.248 1.00 21.95 82 ASN A C 1
ATOM 617 O O . ASN A 1 83 ? -33.253 -9.311 -11.328 1.00 24.33 82 ASN A O 1
ATOM 622 N N . ALA A 1 84 ? -31.131 -10.002 -11.566 1.00 21.87 83 ALA A N 1
ATOM 623 C CA . ALA A 1 84 ? -31.493 -11.396 -11.928 1.00 20.91 83 ALA A CA 1
ATOM 624 C C . ALA A 1 84 ? -30.215 -12.197 -11.922 1.00 20.42 83 ALA A C 1
ATOM 625 O O . ALA A 1 84 ? -29.105 -11.617 -12.003 1.00 21.46 83 ALA A O 1
ATOM 627 N N . ILE A 1 85 ? -30.360 -13.519 -11.821 1.00 20.99 84 ILE A N 1
ATOM 628 C CA . ILE A 1 85 ? -29.218 -14.438 -11.880 1.00 21.21 84 ILE A CA 1
ATOM 629 C C . ILE A 1 85 ? -29.557 -15.487 -12.939 1.00 20.72 84 ILE A C 1
ATOM 630 O O . ILE A 1 85 ? -30.689 -16.022 -12.966 1.00 22.96 84 ILE A O 1
ATOM 635 N N . VAL A 1 86 ? -28.601 -15.737 -13.832 1.00 19.55 85 VAL A N 1
ATOM 636 C CA . VAL A 1 86 ? -28.715 -16.807 -14.820 1.00 20.13 85 VAL A CA 1
ATOM 637 C C . VAL A 1 86 ? -27.731 -17.896 -14.415 1.00 19.36 85 VAL A C 1
ATOM 638 O O . VAL A 1 86 ? -26.569 -17.615 -14.147 1.00 20.98 85 VAL A O 1
ATOM 642 N N . LEU A 1 87 ? -28.182 -19.153 -14.377 1.00 19.26 86 LEU A N 1
ATOM 643 C CA . LEU A 1 87 ? -27.304 -20.290 -14.082 1.00 19.14 86 LEU A CA 1
ATOM 644 C C . LEU A 1 87 ? -27.109 -21.117 -15.345 1.00 21.11 86 LEU A C 1
ATOM 645 O O . LEU A 1 87 ? -28.088 -21.447 -16.061 1.00 23.90 86 LEU A O 1
ATOM 650 N N . LEU A 1 88 ? -25.858 -21.486 -15.613 1.00 20.31 87 LEU A N 1
ATOM 651 C CA . LEU A 1 88 ? -25.533 -22.242 -16.833 1.00 21.83 87 LEU A CA 1
ATOM 652 C C . LEU A 1 88 ? -25.488 -23.740 -16.575 0.96 22.12 87 LEU A C 1
ATOM 653 O O . LEU A 1 88 ? -25.479 -24.549 -17.528 1.00 22.97 87 LEU A O 1
ATOM 658 N N . ASP A 1 89 ? -25.430 -24.112 -15.298 1.00 21.93 88 ASP A N 1
ATOM 659 C CA . ASP A 1 89 ? -25.402 -25.512 -14.878 1.00 20.53 88 ASP A CA 1
ATOM 660 C C . ASP A 1 89 ? -25.711 -25.540 -13.372 0.91 19.64 88 ASP A C 1
ATOM 661 O O . ASP A 1 89 ? -25.947 -24.469 -12.777 1.00 20.57 88 ASP A O 1
ATOM 666 N N . SER A 1 90 ? -25.736 -26.720 -12.759 1.00 19.46 89 SER A N 1
ATOM 667 C CA . SER A 1 90 ? -26.076 -26.818 -11.344 1.00 19.63 89 SER A CA 1
ATOM 668 C C . SER A 1 90 ? -24.863 -27.119 -10.464 1.00 21.34 89 SER A C 1
ATOM 669 O O . SER A 1 90 ? -25.009 -27.521 -9.312 1.00 20.93 89 SER A O 1
ATOM 672 N N . GLN A 1 91 ? -23.667 -26.930 -10.996 1.00 19.73 90 GLN A N 1
ATOM 673 C CA . GLN A 1 91 ? -22.455 -27.243 -10.228 1.00 20.52 90 GLN A CA 1
ATOM 674 C C . GLN A 1 91 ? -22.362 -26.404 -8.962 1.00 19.01 90 GLN A C 1
ATOM 675 O O . GLN A 1 91 ? -22.807 -25.228 -8.944 1.00 19.58 90 GLN A O 1
ATOM 681 N N . ILE A 1 92 ? -21.776 -26.981 -7.908 1.00 18.67 91 ILE A N 1
ATOM 682 C CA . ILE A 1 92 ? -21.628 -26.268 -6.629 1.00 17.61 91 ILE A CA 1
ATOM 683 C C . ILE A 1 92 ? -20.918 -24.914 -6.841 1.00 16.41 91 ILE A C 1
ATOM 684 O O . ILE A 1 92 ? -21.343 -23.888 -6.263 1.00 18.74 91 ILE A O 1
ATOM 689 N N . ASP A 1 93 ? -19.855 -24.912 -7.657 1.00 18.30 92 ASP A N 1
ATOM 690 C CA . ASP A 1 93 ? -19.089 -23.668 -7.809 1.00 19.94 92 ASP A CA 1
ATOM 691 C C . ASP A 1 93 ? -19.862 -22.597 -8.570 1.00 18.16 92 ASP A C 1
ATOM 692 O O . ASP A 1 93 ? -19.425 -21.424 -8.605 1.00 21.09 92 ASP A O 1
ATOM 697 N N . HIS A 1 94 ? -21.010 -22.928 -9.155 1.00 19.16 93 HIS A N 1
ATOM 698 C CA . HIS A 1 94 ? -21.746 -21.923 -9.946 1.00 19.17 93 HIS A CA 1
ATOM 699 C C . HIS A 1 94 ? -23.049 -21.549 -9.291 1.00 17.16 93 HIS A C 1
ATOM 700 O O . HIS A 1 94 ? -23.788 -20.690 -9.800 1.00 20.63 93 HIS A O 1
ATOM 707 N N . THR A 1 95 ? -23.371 -22.214 -8.166 1.00 18.49 94 THR A N 1
ATOM 708 C CA . THR A 1 95 ? -24.680 -22.030 -7.547 1.00 18.49 94 THR A CA 1
ATOM 709 C C . THR A 1 95 ? -24.619 -21.634 -6.052 1.00 18.81 94 THR A C 1
ATOM 710 O O . THR A 1 95 ? -25.566 -21.029 -5.539 1.00 20.25 94 THR A O 1
ATOM 714 N N . THR A 1 96 ? -23.539 -22.006 -5.348 1.00 18.22 95 THR A N 1
ATOM 715 C CA . THR A 1 96 ? -23.423 -21.825 -3.908 1.00 19.02 95 THR A CA 1
ATOM 716 C C . THR A 1 96 ? -23.641 -20.381 -3.454 1.00 18.21 95 THR A C 1
ATOM 717 O O . THR A 1 96 ? -24.170 -20.126 -2.353 1.00 19.53 95 THR A O 1
ATOM 721 N N . GLY A 1 97 ? -23.211 -19.447 -4.294 1.00 17.38 96 GLY A N 1
ATOM 722 C CA . GLY A 1 97 ? -23.340 -18.034 -3.957 1.00 17.37 96 GLY A CA 1
ATOM 723 C C . GLY A 1 97 ? -24.773 -17.620 -3.710 1.00 17.59 96 GLY A C 1
ATOM 724 O O . GLY A 1 97 ? -25.011 -16.631 -3.021 1.00 18.67 96 GLY A O 1
ATOM 725 N N . LEU A 1 98 ? -25.749 -18.341 -4.259 1.00 18.35 97 LEU A N 1
ATOM 726 C CA . LEU A 1 98 ? -27.143 -17.978 -3.988 1.00 19.42 97 LEU A CA 1
ATOM 727 C C . LEU A 1 98 ? -27.456 -18.003 -2.495 1.00 19.20 97 LEU A C 1
ATOM 728 O O . LEU A 1 98 ? -28.319 -17.194 -2.020 1.00 20.98 97 LEU A O 1
ATOM 733 N N . LEU A 1 99 ? -26.827 -18.920 -1.747 1.00 19.09 98 LEU A N 1
ATOM 734 C CA . LEU A 1 99 ? -27.063 -18.961 -0.302 1.00 21.25 98 LEU A CA 1
ATOM 735 C C . LEU A 1 99 ? -26.709 -17.657 0.370 1.00 23.54 98 LEU A C 1
ATOM 736 O O . LEU A 1 99 ? -27.395 -17.250 1.339 1.00 29.49 98 LEU A O 1
ATOM 741 N N . SER A 1 100 ? -25.666 -16.977 -0.132 1.00 20.25 99 SER A N 1
ATOM 742 C CA . SER A 1 100 ? -25.227 -15.720 0.472 1.00 20.85 99 SER A CA 1
ATOM 743 C C . SER A 1 100 ? -26.111 -14.566 0.073 1.00 23.10 99 SER A C 1
ATOM 744 O O . SER A 1 100 ? -25.895 -13.472 0.584 1.00 26.59 99 SER A O 1
ATOM 747 N N . LEU A 1 101 ? -27.112 -14.784 -0.792 1.00 22.33 100 LEU A N 1
ATOM 748 C CA . LEU A 1 101 ? -28.008 -13.675 -1.196 1.00 23.48 100 LEU A CA 1
ATOM 749 C C . LEU A 1 101 ? -29.357 -13.782 -0.535 1.00 24.39 100 LEU A C 1
ATOM 750 O O . LEU A 1 101 ? -30.294 -13.056 -0.876 0.95 24.48 100 LEU A O 1
ATOM 755 N N . ARG A 1 102 ? -29.507 -14.704 0.398 1.00 26.98 101 ARG A N 1
ATOM 756 C CA . ARG A 1 102 ? -30.878 -14.980 0.849 1.00 29.78 101 ARG A CA 1
ATOM 757 C C . ARG A 1 102 ? -31.547 -13.851 1.591 0.83 32.61 101 ARG A C 1
ATOM 758 O O . ARG A 1 102 ? -32.790 -13.783 1.628 0.90 34.70 101 ARG A O 1
ATOM 766 N N . GLU A 1 103 ? -30.753 -12.949 2.162 1.00 33.16 102 GLU A N 1
ATOM 767 C CA . GLU A 1 103 ? -31.380 -11.795 2.839 1.00 36.17 102 GLU A CA 1
ATOM 768 C C . GLU A 1 103 ? -31.914 -10.746 1.888 1.00 33.53 102 GLU A C 1
ATOM 769 O O . GLU A 1 103 ? -32.437 -9.738 2.325 0.90 36.20 102 GLU A O 1
ATOM 775 N N . GLY A 1 104 ? -31.783 -10.988 0.593 1.00 28.31 103 GLY A N 1
ATOM 776 C CA . GLY A 1 104 ? -32.298 -10.077 -0.417 1.00 27.53 103 GLY A CA 1
ATOM 777 C C . GLY A 1 104 ? -33.387 -10.703 -1.273 0.92 28.25 103 GLY A C 1
ATOM 778 O O . GLY A 1 104 ? -33.760 -10.146 -2.301 1.00 29.60 103 GLY A O 1
ATOM 779 N N . CYS A 1 105 ? -33.921 -11.850 -0.855 1.00 28.62 104 CYS A N 1
ATOM 780 C CA . CYS A 1 105 ? -34.978 -12.493 -1.632 1.00 28.08 104 CYS A CA 1
ATOM 781 C C . CYS A 1 105 ? -36.196 -11.575 -1.662 0.96 29.63 104 CYS A C 1
ATOM 782 O O . CYS A 1 105 ? -36.408 -10.793 -0.722 0.89 29.66 104 CYS A O 1
ATOM 785 N N . PRO A 1 106 ? -36.997 -11.657 -2.734 1.00 31.33 105 PRO A N 1
ATOM 786 C CA . PRO A 1 106 ? -36.924 -12.619 -3.846 1.00 32.78 105 PRO A CA 1
ATOM 787 C C . PRO A 1 106 ? -35.904 -12.245 -4.912 0.91 30.98 105 PRO A C 1
ATOM 788 O O . PRO A 1 106 ? -35.653 -11.060 -5.143 1.00 32.12 105 PRO A O 1
ATOM 792 N N . HIS A 1 107 ? -35.335 -13.256 -5.564 1.00 28.06 106 HIS A N 1
ATOM 793 C CA . HIS A 1 107 ? -34.458 -13.046 -6.707 1.00 25.66 106 HIS A CA 1
ATOM 794 C C . HIS A 1 107 ? -35.015 -13.805 -7.871 0.93 26.15 106 HIS A C 1
ATOM 795 O O . HIS A 1 107 ? -35.445 -14.943 -7.713 1.00 27.31 106 HIS A O 1
ATOM 802 N N . GLN A 1 108 ? -34.968 -13.206 -9.056 1.00 26.46 107 GLN A N 1
ATOM 803 C CA . GLN A 1 108 ? -35.364 -13.917 -10.271 1.00 27.35 107 GLN A CA 1
ATOM 804 C C . GLN A 1 108 ? -34.188 -14.767 -10.722 1.00 23.80 107 GLN A C 1
ATOM 805 O O . GLN A 1 108 ? -33.103 -14.238 -10.952 0.95 23.12 107 GLN A O 1
ATOM 811 N N . VAL A 1 109 ? -34.383 -16.078 -10.818 1.00 23.76 108 VAL A N 1
ATOM 812 C CA . VAL A 1 109 ? -33.309 -16.996 -11.229 1.00 23.69 108 VAL A CA 1
ATOM 813 C C . VAL A 1 109 ? -33.737 -17.736 -12.485 1.00 24.23 108 VAL A C 1
ATOM 814 O O . VAL A 1 109 ? -34.779 -18.398 -12.501 0.94 25.51 108 VAL A O 1
ATOM 818 N N . TRP A 1 110 ? -32.934 -17.610 -13.530 1.00 21.96 109 TRP A N 1
ATOM 819 C CA . TRP A 1 110 ? -33.169 -18.270 -14.815 1.00 21.66 109 TRP A CA 1
ATOM 820 C C . TRP A 1 110 ? -32.300 -19.503 -14.903 1.00 21.94 109 TRP A C 1
ATOM 821 O O . TRP A 1 110 ? -31.064 -19.394 -14.754 1.00 22.19 109 TRP A O 1
ATOM 832 N N . CYS A 1 111 ? -32.914 -20.666 -15.133 1.00 21.93 110 CYS A N 1
ATOM 833 C CA . CYS A 1 111 ? -32.148 -21.886 -15.333 1.00 21.22 110 CYS A CA 1
ATOM 834 C C . CYS A 1 111 ? -33.039 -22.881 -16.017 1.00 20.79 110 CYS A C 1
ATOM 835 O O . CYS A 1 111 ? -34.271 -22.700 -16.041 0.98 23.09 110 CYS A O 1
ATOM 838 N N . THR A 1 112 ? -32.432 -23.917 -16.581 1.00 22.85 111 THR A N 1
ATOM 839 C CA . THR A 1 112 ? -33.194 -24.936 -17.289 1.00 22.60 111 THR A CA 1
ATOM 840 C C . THR A 1 112 ? -33.986 -25.800 -16.328 1.00 23.95 111 THR A C 1
ATOM 841 O O . THR A 1 112 ? -33.794 -25.746 -15.107 1.00 23.59 111 THR A O 1
ATOM 845 N N . ASP A 1 113 ? -34.929 -26.556 -16.879 1.00 23.83 112 ASP A N 1
ATOM 846 C CA . ASP A 1 113 ? -35.644 -27.562 -16.077 1.00 26.55 112 ASP A CA 1
ATOM 847 C C . ASP A 1 113 ? -34.684 -28.524 -15.372 1.00 25.76 112 ASP A C 1
ATOM 848 O O . ASP A 1 113 ? -34.882 -28.849 -14.201 1.00 25.37 112 ASP A O 1
ATOM 853 N N . MET A 1 114 ? -33.668 -29.002 -16.079 1.00 25.23 113 MET A N 1
ATOM 854 C CA . MET A 1 114 ? -32.750 -29.973 -15.472 0.95 26.60 113 MET A CA 1
ATOM 855 C C . MET A 1 114 ? -31.993 -29.374 -14.304 1.00 23.51 113 MET A C 1
ATOM 856 O O . MET A 1 114 ? -31.740 -30.046 -13.314 1.00 23.85 113 MET A O 1
ATOM 861 N N . VAL A 1 115 ? -31.574 -28.119 -14.431 1.00 22.33 114 VAL A N 1
ATOM 862 C CA . VAL A 1 115 ? -30.852 -27.479 -13.349 1.00 21.49 114 VAL A CA 1
ATOM 863 C C . VAL A 1 115 ? -31.818 -27.190 -12.199 1.00 21.57 114 VAL A C 1
ATOM 864 O O . VAL A 1 115 ? -31.478 -27.406 -11.035 1.00 22.24 114 VAL A O 1
ATOM 868 N N . HIS A 1 116 ? -33.055 -26.795 -12.518 1.00 21.96 115 HIS A N 1
ATOM 869 C CA . HIS A 1 116 ? -34.048 -26.609 -11.462 1.00 22.43 115 HIS A CA 1
ATOM 870 C C . HIS A 1 116 ? -34.324 -27.940 -10.726 1.00 23.53 115 HIS A C 1
ATOM 871 O O . HIS A 1 116 ? -34.495 -27.957 -9.493 1.00 24.96 115 HIS A O 1
ATOM 878 N N . GLN A 1 117 ? -34.348 -29.055 -11.461 1.00 23.21 116 GLN A N 1
ATOM 879 C CA . GLN A 1 117 ? -34.506 -30.357 -10.801 1.00 24.56 116 GLN A CA 1
ATOM 880 C C . GLN A 1 117 ? -33.365 -30.631 -9.832 1.00 23.43 116 GLN A C 1
ATOM 881 O O . GLN A 1 117 ? -33.603 -31.030 -8.700 1.00 24.91 116 GLN A O 1
ATOM 887 N N . ASP A 1 118 ? -32.131 -30.386 -10.253 1.00 22.31 117 ASP A N 1
ATOM 888 C CA . ASP A 1 118 ? -31.032 -30.620 -9.327 1.00 21.36 117 ASP A CA 1
ATOM 889 C C . ASP A 1 118 ? -31.156 -29.686 -8.126 0.95 21.48 117 ASP A C 1
ATOM 890 O O . ASP A 1 118 ? -30.834 -30.070 -7.010 1.00 21.89 117 ASP A O 1
ATOM 895 N N . LEU A 1 119 ? -31.595 -28.450 -8.360 1.00 20.81 118 LEU A N 1
ATOM 896 C CA . LEU A 1 119 ? -31.593 -27.464 -7.303 1.00 19.42 118 LEU A CA 1
ATOM 897 C C . LEU A 1 119 ? -32.884 -27.488 -6.487 0.97 20.34 118 LEU A C 1
ATOM 898 O O . LEU A 1 119 ? -33.125 -26.580 -5.655 1.00 20.89 118 LEU A O 1
ATOM 903 N N . THR A 1 120 ? -33.697 -28.534 -6.693 1.00 22.04 119 THR A N 1
ATOM 904 C CA . THR A 1 120 ? -34.827 -28.788 -5.804 1.00 22.71 119 THR A CA 1
ATOM 905 C C . THR A 1 120 ? -34.756 -30.195 -5.200 1.00 23.04 119 THR A C 1
ATOM 906 O O . THR A 1 120 ? -35.716 -30.659 -4.546 1.00 25.43 119 THR A O 1
ATOM 910 N N . THR A 1 121 ? -33.615 -30.861 -5.401 1.00 23.92 120 THR A N 1
ATOM 911 C CA . THR A 1 121 ? -33.490 -32.261 -4.967 1.00 24.68 120 THR A CA 1
ATOM 912 C C . THR A 1 121 ? -32.132 -32.567 -4.317 1.00 24.73 120 THR A C 1
ATOM 913 O O . THR A 1 121 ? -32.049 -32.671 -3.087 1.00 27.18 120 THR A O 1
ATOM 917 N N . GLY A 1 122 ? -31.068 -32.641 -5.124 1.00 23.58 121 GLY A N 1
ATOM 918 C CA . GLY A 1 122 ? -29.766 -33.047 -4.611 1.00 21.75 121 GLY A CA 1
ATOM 919 C C . GLY A 1 122 ? -29.098 -31.883 -3.905 0.84 22.46 121 GLY A C 1
ATOM 920 O O . GLY A 1 122 ? -28.350 -32.098 -2.925 1.00 24.24 121 GLY A O 1
ATOM 921 N N . PHE A 1 123 ? -29.301 -30.654 -4.403 1.00 21.65 122 PHE A N 1
ATOM 922 C CA . PHE A 1 123 ? -28.740 -29.465 -3.744 1.00 20.60 122 PHE A CA 1
ATOM 923 C C . PHE A 1 123 ? -29.911 -28.493 -3.723 0.96 19.93 122 PHE A C 1
ATOM 924 O O . PHE A 1 123 ? -30.035 -27.633 -4.597 1.00 21.56 122 PHE A O 1
ATOM 932 N N . PRO A 1 124 ? -30.779 -28.636 -2.717 1.00 20.20 123 PRO A N 1
ATOM 933 C CA . PRO A 1 124 ? -32.141 -28.082 -2.794 1.00 20.07 123 PRO A CA 1
ATOM 934 C C . PRO A 1 124 ? -32.192 -26.603 -2.420 0.95 19.71 123 PRO A C 1
ATOM 935 O O . PRO A 1 124 ? -32.928 -26.190 -1.513 1.00 22.32 123 PRO A O 1
ATOM 939 N N . LEU A 1 125 ? -31.435 -25.796 -3.157 0.99 20.27 124 LEU A N 1
ATOM 940 C CA . LEU A 1 125 ? -31.353 -24.356 -2.887 1.00 21.36 124 LEU A CA 1
ATOM 941 C C . LEU A 1 125 ? -32.691 -23.689 -3.025 1.00 22.19 124 LEU A C 1
ATOM 942 O O . LEU A 1 125 ? -32.986 -22.764 -2.262 1.00 22.97 124 LEU A O 1
ATOM 947 N N . PHE A 1 126 ? -33.495 -24.079 -4.016 1.00 20.94 125 PHE A N 1
ATOM 948 C CA . PHE A 1 126 ? -34.765 -23.407 -4.161 1.00 22.50 125 PHE A CA 1
ATOM 949 C C . PHE A 1 126 ? -35.632 -23.721 -2.933 0.87 23.45 125 PHE A C 1
ATOM 950 O O . PHE A 1 126 ? -36.371 -22.864 -2.455 1.00 26.10 125 PHE A O 1
ATOM 958 N N . ASN A 1 127 ? -35.577 -24.962 -2.446 1.00 22.98 126 ASN A N 1
ATOM 959 C CA . ASN A 1 127 ? -36.398 -25.353 -1.295 1.00 23.50 126 ASN A CA 1
ATOM 960 C C . ASN A 1 127 ? -35.928 -24.617 -0.050 1.00 21.83 126 ASN A C 1
ATOM 961 O O . ASN A 1 127 ? -36.753 -24.104 0.720 1.00 24.94 126 ASN A O 1
ATOM 966 N N . MET A 1 128 ? -34.606 -24.578 0.146 1.00 22.39 127 MET A N 1
ATOM 967 C CA . MET A 1 128 ? -34.061 -23.906 1.326 1.00 21.11 127 MET A CA 1
ATOM 968 C C . MET A 1 128 ? -34.447 -22.458 1.323 1.00 22.70 127 MET A C 1
ATOM 969 O O . MET A 1 128 ? -34.908 -21.938 2.336 0.97 24.84 127 MET A O 1
ATOM 974 N N . LEU A 1 129 ? -34.182 -21.783 0.207 1.00 22.32 128 LEU A N 1
ATOM 975 C CA . LEU A 1 129 ? -34.344 -20.346 0.198 1.00 21.78 128 LEU A CA 1
ATOM 976 C C . LEU A 1 129 ? -35.810 -19.922 0.150 1.00 23.87 128 LEU A C 1
ATOM 977 O O . LEU A 1 129 ? -36.122 -18.760 0.382 1.00 25.80 128 LEU A O 1
ATOM 982 N N . SER A 1 130 ? -36.731 -20.850 -0.110 1.00 24.11 129 SER A N 1
ATOM 983 C CA . SER A 1 130 ? -38.148 -20.517 -0.056 1.00 25.92 129 SER A CA 1
ATOM 984 C C . SER A 1 130 ? -38.558 -19.928 1.289 1.00 26.20 129 SER A C 1
ATOM 985 O O . SER A 1 130 ? -39.540 -19.137 1.375 0.92 28.81 129 SER A O 1
ATOM 988 N N . HIS A 1 131 ? -37.796 -20.254 2.327 1.00 26.56 130 HIS A N 1
ATOM 989 C CA . HIS A 1 131 ? -38.121 -19.784 3.669 1.00 26.83 130 HIS A CA 1
ATOM 990 C C . HIS A 1 131 ? -37.641 -18.358 3.940 1.00 27.19 130 HIS A C 1
ATOM 991 O O . HIS A 1 131 ? -37.917 -17.807 5.002 0.82 29.55 130 HIS A O 1
ATOM 998 N N . TRP A 1 132 ? -36.942 -17.758 2.975 1.00 27.02 131 TRP A N 1
ATOM 999 C CA . TRP A 1 132 ? -36.515 -16.370 3.083 1.00 29.00 131 TRP A CA 1
ATOM 1000 C C . TRP A 1 132 ? -37.326 -15.521 2.116 1.00 29.00 131 TRP A C 1
ATOM 1001 O O . TRP A 1 132 ? -37.044 -15.488 0.929 0.98 30.85 131 TRP A O 1
ATOM 1012 N N . ASN A 1 133 ? -38.363 -14.880 2.631 1.00 30.43 132 ASN A N 1
ATOM 1013 C CA . ASN A 1 133 ? -39.167 -13.950 1.860 1.00 31.49 132 ASN A CA 1
ATOM 1014 C C . ASN A 1 133 ? -39.435 -14.323 0.388 1.00 32.52 132 ASN A C 1
ATOM 1015 O O . ASN A 1 133 ? -39.090 -13.563 -0.507 0.91 35.26 132 ASN A O 1
ATOM 1020 N N . GLY A 1 134 ? -40.023 -15.500 0.147 1.00 33.58 133 GLY A N 1
ATOM 1021 C CA . GLY A 1 134 ? -40.402 -15.899 -1.206 1.00 34.26 133 GLY A CA 1
ATOM 1022 C C . GLY A 1 134 ? -39.330 -16.626 -2.001 0.89 34.24 133 GLY A C 1
ATOM 1023 O O . GLY A 1 134 ? -39.596 -17.200 -3.065 0.69 36.99 133 GLY A O 1
ATOM 1024 N N . GLY A 1 135 ? -38.107 -16.573 -1.490 1.00 30.02 134 GLY A N 1
ATOM 1025 C CA . GLY A 1 135 ? -36.983 -17.281 -2.075 1.00 29.57 134 GLY A CA 1
ATOM 1026 C C . GLY A 1 135 ? -36.645 -16.950 -3.510 1.00 29.28 134 GLY A C 1
ATOM 1027 O O . GLY A 1 135 ? -36.653 -15.795 -3.924 0.93 31.19 134 GLY A O 1
ATOM 1028 N N . LEU A 1 136 ? -36.325 -17.978 -4.283 1.00 27.45 135 LEU A N 1
ATOM 1029 C CA . LEU A 1 136 ? -35.861 -17.777 -5.654 1.00 26.66 135 LEU A CA 1
ATOM 1030 C C . LEU A 1 136 ? -37.043 -17.994 -6.564 0.92 29.24 135 LEU A C 1
ATOM 1031 O O . LEU A 1 136 ? -37.743 -19.011 -6.438 1.00 33.47 135 LEU A O 1
ATOM 1036 N N . GLN A 1 137 ? -37.293 -17.045 -7.461 1.00 27.85 136 GLN A N 1
ATOM 1037 C CA . GLN A 1 137 ? -38.405 -17.186 -8.377 1.00 29.88 136 GLN A CA 1
ATOM 1038 C C . GLN A 1 137 ? -37.868 -17.748 -9.685 1.00 27.33 136 GLN A C 1
ATOM 1039 O O . GLN A 1 137 ? -37.120 -17.084 -10.417 1.00 27.78 136 GLN A O 1
ATOM 1045 N N . TRP A 1 138 ? -38.249 -18.984 -9.972 1.00 28.04 137 TRP A N 1
ATOM 1046 C CA . TRP A 1 138 ? -37.703 -19.699 -11.119 1.00 25.34 137 TRP A CA 1
ATOM 1047 C C . TRP A 1 138 ? -38.289 -19.203 -12.420 1.00 27.11 137 TRP A C 1
ATOM 1048 O O . TRP A 1 138 ? -39.523 -19.115 -12.567 1.00 28.74 137 TRP A O 1
ATOM 1059 N N . ASN A 1 139 ? -37.402 -18.871 -13.350 1.00 26.89 138 ASN A N 1
ATOM 1060 C CA . ASN A 1 139 ? -37.773 -18.575 -14.729 1.00 25.86 138 ASN A CA 1
ATOM 1061 C C . ASN A 1 139 ? -37.141 -19.629 -15.620 0.88 26.33 138 ASN A C 1
ATOM 1062 O O . ASN A 1 139 ? -35.930 -19.759 -15.639 1.00 25.02 138 ASN A O 1
ATOM 1067 N N . ARG A 1 140 ? -37.948 -20.400 -16.342 1.00 28.00 139 ARG A N 1
ATOM 1068 C CA . ARG A 1 140 ? -37.415 -21.506 -17.135 1.00 28.09 139 ARG A CA 1
ATOM 1069 C C . ARG A 1 140 ? -36.667 -21.057 -18.382 1.00 27.38 139 ARG A C 1
ATOM 1070 O O . ARG A 1 140 ? -37.195 -20.308 -19.224 0.91 28.69 139 ARG A O 1
ATOM 1078 N N . ILE A 1 141 ? -35.424 -21.494 -18.488 1.00 25.56 140 ILE A N 1
ATOM 1079 C CA . ILE A 1 141 ? -34.681 -21.406 -19.744 1.00 26.32 140 ILE A CA 1
ATOM 1080 C C . ILE A 1 141 ? -35.077 -22.577 -20.641 1.00 27.54 140 ILE A C 1
ATOM 1081 O O . ILE A 1 141 ? -34.803 -23.758 -20.316 1.00 29.06 140 ILE A O 1
ATOM 1086 N N . GLU A 1 142 ? -35.781 -22.274 -21.736 1.00 29.18 141 GLU A N 1
ATOM 1087 C CA . GLU A 1 142 ? -36.156 -23.294 -22.699 1.00 30.71 141 GLU A CA 1
ATOM 1088 C C . GLU A 1 142 ? -34.967 -23.718 -23.556 0.95 31.99 141 GLU A C 1
ATOM 1089 O O . GLU A 1 142 ? -34.041 -22.942 -23.770 1.00 31.97 141 GLU A O 1
ATOM 1095 N N . LEU A 1 143 ? -35.015 -24.945 -24.067 1.00 33.56 142 LEU A N 1
ATOM 1096 C CA . LEU A 1 143 ? -33.913 -25.520 -24.830 1.00 34.57 142 LEU A CA 1
ATOM 1097 C C . LEU A 1 143 ? -33.932 -25.137 -26.314 1.00 35.85 142 LEU A C 1
ATOM 1098 O O . LEU A 1 143 ? -33.168 -25.674 -27.116 0.74 38.30 142 LEU A O 1
ATOM 1103 N N . GLU A 1 144 ? -34.827 -24.232 -26.678 1.00 35.17 143 GLU A N 1
ATOM 1104 C CA . GLU A 1 144 ? -34.771 -23.584 -27.991 1.00 37.44 143 GLU A CA 1
ATOM 1105 C C . GLU A 1 144 ? -35.191 -22.124 -27.820 1.00 37.92 143 GLU A C 1
ATOM 1106 O O . GLU A 1 144 ? -35.781 -21.754 -26.803 0.96 38.74 143 GLU A O 1
ATOM 1112 N N . GLY A 1 145 ? -34.860 -21.290 -28.796 1.00 37.14 144 GLY A N 1
ATOM 1113 C CA . GLY A 1 145 ? -35.194 -19.878 -28.734 1.00 36.61 144 GLY A CA 1
ATOM 1114 C C . GLY A 1 145 ? -34.382 -19.036 -27.782 0.87 34.41 144 GLY A C 1
ATOM 1115 O O . GLY A 1 145 ? -33.327 -19.457 -27.272 1.00 34.48 144 GLY A O 1
ATOM 1116 N N . SER A 1 146 ? -34.893 -17.838 -27.521 1.00 33.21 145 SER A N 1
ATOM 1117 C CA . SER A 1 146 ? -34.154 -16.842 -26.747 1.00 32.41 145 SER A CA 1
ATOM 1118 C C . SER A 1 146 ? -34.978 -16.387 -25.556 0.94 32.09 145 SER A C 1
ATOM 1119 O O . SER A 1 146 ? -36.181 -16.693 -25.480 0.94 33.20 145 SER A O 1
ATOM 1122 N N . PHE A 1 147 ? -34.358 -15.635 -24.648 1.00 31.25 146 PHE A N 1
ATOM 1123 C CA . PHE A 1 147 ? -35.115 -14.989 -23.576 1.00 30.65 146 PHE A CA 1
ATOM 1124 C C . PHE A 1 147 ? -34.581 -13.594 -23.315 1.00 29.93 146 PHE A C 1
ATOM 1125 O O . PHE A 1 147 ? -33.424 -13.291 -23.632 1.00 29.33 146 PHE A O 1
ATOM 1133 N N . VAL A 1 148 ? -35.434 -12.743 -22.752 0.95 29.24 147 VAL A N 1
ATOM 1134 C CA . VAL A 1 148 ? -35.043 -11.391 -22.371 1.00 28.82 147 VAL A CA 1
ATOM 1135 C C . VAL A 1 148 ? -35.440 -11.193 -20.920 1.00 29.57 147 VAL A C 1
ATOM 1136 O O . VAL A 1 148 ? -36.548 -11.536 -20.528 0.98 32.34 147 VAL A O 1
ATOM 1140 N N . ILE A 1 149 ? -34.515 -10.663 -20.124 1.00 26.66 148 ILE A N 1
ATOM 1141 C CA . ILE A 1 149 ? -34.746 -10.342 -18.715 1.00 27.54 148 ILE A CA 1
ATOM 1142 C C . ILE A 1 149 ? -35.156 -8.878 -18.652 1.00 27.21 148 ILE A C 1
ATOM 1143 O O . ILE A 1 149 ? -34.434 -8.006 -19.169 0.94 27.41 148 ILE A O 1
ATOM 1148 N N . ASP A 1 150 ? -36.339 -8.596 -18.097 1.00 30.53 149 ASP A N 1
ATOM 1149 C CA . ASP A 1 150 ? -36.910 -7.234 -18.148 1.00 32.19 149 ASP A CA 1
ATOM 1150 C C . ASP A 1 150 ? -36.044 -6.118 -17.571 1.00 32.28 149 ASP A C 1
ATOM 1151 O O . ASP A 1 150 ? -36.155 -4.962 -18.008 1.00 32.97 149 ASP A O 1
ATOM 1156 N N . ALA A 1 151 ? -35.214 -6.441 -16.581 1.00 31.12 150 ALA A N 1
ATOM 1157 C CA . ALA A 1 151 ? -34.343 -5.431 -15.997 1.00 30.86 150 ALA A CA 1
ATOM 1158 C C . ALA A 1 151 ? -33.334 -4.883 -16.986 1.00 28.81 150 ALA A C 1
ATOM 1159 O O . ALA A 1 151 ? -32.832 -3.763 -16.792 0.96 28.92 150 ALA A O 1
ATOM 1161 N N . CYS A 1 152 ? -32.985 -5.688 -17.995 1.00 27.68 151 CYS A N 1
ATOM 1162 C CA . CYS A 1 152 ? -32.027 -5.273 -19.037 1.00 24.86 151 CYS A CA 1
ATOM 1163 C C . CYS A 1 152 ? -32.680 -5.606 -20.359 1.00 25.57 151 CYS A C 1
ATOM 1164 O O . CYS A 1 152 ? -32.318 -6.595 -21.035 1.00 26.36 151 CYS A O 1
ATOM 1167 N N . PRO A 1 153 ? -33.655 -4.788 -20.746 1.00 26.39 152 PRO A N 1
ATOM 1168 C CA . PRO A 1 153 ? -34.527 -5.221 -21.841 1.00 27.00 152 PRO A CA 1
ATOM 1169 C C . PRO A 1 153 ? -33.840 -5.249 -23.209 1.00 27.06 152 PRO A C 1
ATOM 1170 O O . PRO A 1 153 ? -34.434 -5.769 -24.172 1.00 30.12 152 PRO A O 1
ATOM 1174 N N . ASN A 1 154 ? -32.637 -4.685 -23.300 1.00 27.15 153 ASN A N 1
ATOM 1175 C CA . ASN A 1 154 ? -31.906 -4.671 -24.556 1.00 25.73 153 ASN A CA 1
ATOM 1176 C C . ASN A 1 154 ? -30.939 -5.841 -24.717 0.94 26.15 153 ASN A C 1
ATOM 1177 O O . ASN A 1 154 ? -30.241 -5.912 -25.726 1.00 29.60 153 ASN A O 1
ATOM 1182 N N . LEU A 1 155 ? -30.888 -6.747 -23.729 1.00 25.36 154 LEU A N 1
ATOM 1183 C CA . LEU A 1 155 ? -30.038 -7.923 -23.859 1.00 24.25 154 LEU A CA 1
ATOM 1184 C C . LEU A 1 155 ? -30.887 -9.133 -24.222 1.00 25.84 154 LEU A C 1
ATOM 1185 O O . LEU A 1 155 ? -31.810 -9.485 -23.477 0.93 27.47 154 LEU A O 1
ATOM 1190 N N . LYS A 1 156 ? -30.570 -9.775 -25.347 1.00 25.13 155 LYS A N 1
ATOM 1191 C CA . LYS A 1 156 ? -31.307 -10.956 -25.802 1.00 25.11 155 LYS A CA 1
ATOM 1192 C C . LYS A 1 156 ? -30.380 -12.142 -25.611 0.96 25.97 155 LYS A C 1
ATOM 1193 O O . LYS A 1 156 ? -29.286 -12.176 -26.211 0.98 26.93 155 LYS A O 1
ATOM 1199 N N . PHE A 1 157 ? -30.801 -13.099 -24.774 1.00 25.68 156 PHE A N 1
ATOM 1200 C CA . PHE A 1 157 ? -30.018 -14.298 -24.464 1.00 25.14 156 PHE A CA 1
ATOM 1201 C C . PHE A 1 157 ? -30.447 -15.445 -25.342 1.00 27.33 156 PHE A C 1
ATOM 1202 O O . PHE A 1 157 ? -31.626 -15.763 -25.388 1.00 29.23 156 PHE A O 1
ATOM 1210 N N . THR A 1 158 ? -29.509 -16.104 -26.015 1.00 28.00 157 THR A N 1
ATOM 1211 C CA . THR A 1 158 ? -29.864 -17.320 -26.759 1.00 27.35 157 THR A CA 1
ATOM 1212 C C . THR A 1 158 ? -28.922 -18.407 -26.295 0.88 28.01 157 THR A C 1
ATOM 1213 O O . THR A 1 158 ? -27.772 -18.469 -26.726 0.95 29.22 157 THR A O 1
ATOM 1217 N N . PRO A 1 159 ? -29.386 -19.261 -25.397 1.00 27.67 158 PRO A N 1
ATOM 1218 C CA . PRO A 1 159 ? -28.453 -20.312 -24.962 1.00 28.89 158 PRO A CA 1
ATOM 1219 C C . PRO A 1 159 ? -28.189 -21.345 -26.051 1.00 31.16 158 PRO A C 1
ATOM 1220 O O . PRO A 1 159 ? -28.961 -21.514 -26.999 0.89 32.85 158 PRO A O 1
ATOM 1224 N N . PHE A 1 160 ? -27.081 -22.049 -25.903 1.00 31.56 159 PHE A N 1
ATOM 1225 C CA . PHE A 1 160 ? -26.777 -23.128 -26.807 0.95 32.40 159 PHE A CA 1
ATOM 1226 C C . PHE A 1 160 ? -26.392 -24.316 -25.971 1.00 32.50 159 PHE A C 1
ATOM 1227 O O . PHE A 1 160 ? -25.745 -24.186 -24.921 1.00 31.52 159 PHE A O 1
ATOM 1235 N N . PRO A 1 161 ? -26.840 -25.475 -26.398 0.79 36.20 160 PRO A N 1
ATOM 1236 C CA . PRO A 1 161 ? -26.578 -26.660 -25.598 1.00 36.80 160 PRO A CA 1
ATOM 1237 C C . PRO A 1 161 ? -25.105 -27.052 -25.658 0.87 37.07 160 PRO A C 1
ATOM 1238 O O . PRO A 1 161 ? -24.453 -26.978 -26.712 0.88 38.36 160 PRO A O 1
ATOM 1242 N N . LEU A 1 162 ? -24.589 -27.485 -24.519 1.00 34.87 161 LEU A N 1
ATOM 1243 C CA . LEU A 1 162 ? -23.301 -28.143 -24.468 1.00 34.58 161 LEU A CA 1
ATOM 1244 C C . LEU A 1 162 ? -23.469 -29.574 -23.975 1.00 34.64 161 LEU A C 1
ATOM 1245 O O . LEU A 1 162 ? -24.528 -29.966 -23.497 0.77 34.64 161 LEU A O 1
ATOM 1250 N N . ARG A 1 163 ? -22.416 -30.349 -24.105 1.00 36.31 162 ARG A N 1
ATOM 1251 C CA . ARG A 1 163 ? -22.471 -31.745 -23.707 1.00 37.37 162 ARG A CA 1
ATOM 1252 C C . ARG A 1 163 ? -22.842 -31.858 -22.235 0.89 37.46 162 ARG A C 1
ATOM 1253 O O . ARG A 1 163 ? -22.317 -31.145 -21.376 1.00 38.34 162 ARG A O 1
ATOM 1261 N N . SER A 1 164 ? -23.789 -32.737 -21.967 0.86 37.97 163 SER A N 1
ATOM 1262 C CA . SER A 1 164 ? -24.378 -32.846 -20.664 1.00 37.00 163 SER A CA 1
ATOM 1263 C C . SER A 1 164 ? -23.485 -33.586 -19.684 1.00 35.69 163 SER A C 1
ATOM 1264 O O . SER A 1 164 ? -22.970 -34.656 -19.982 0.92 37.55 163 SER A O 1
ATOM 1267 N N . ALA A 1 165 ? -23.329 -33.025 -18.491 1.00 35.37 164 ALA A N 1
ATOM 1268 C CA . ALA A 1 165 ? -22.539 -33.652 -17.435 1.00 34.85 164 ALA A CA 1
ATOM 1269 C C . ALA A 1 165 ? -23.066 -33.146 -16.091 1.00 32.96 164 ALA A C 1
ATOM 1270 O O . ALA A 1 165 ? -22.505 -32.215 -15.507 1.00 34.31 164 ALA A O 1
ATOM 1272 N N . ALA A 1 166 ? -24.153 -33.735 -15.604 0.86 30.17 165 ALA A N 1
ATOM 1273 C CA . ALA A 1 166 ? -24.738 -33.296 -14.328 1.00 28.26 165 ALA A CA 1
ATOM 1274 C C . ALA A 1 166 ? -23.691 -33.540 -13.242 0.99 28.23 165 ALA A C 1
ATOM 1275 O O . ALA A 1 166 ? -22.903 -34.499 -13.339 1.00 30.78 165 ALA A O 1
ATOM 1277 N N . PRO A 1 167 ? -23.684 -32.702 -12.197 1.00 25.95 166 PRO A N 1
ATOM 1278 C CA . PRO A 1 167 ? -22.673 -32.787 -11.126 1.00 25.26 166 PRO A CA 1
ATOM 1279 C C . PRO A 1 167 ? -22.751 -34.068 -10.293 0.91 24.98 166 PRO A C 1
ATOM 1280 O O . PRO A 1 167 ? -23.748 -34.809 -10.376 1.00 25.07 166 PRO A O 1
ATOM 1284 N N . PRO A 1 168 ? -21.693 -34.343 -9.512 0.91 24.86 167 PRO A N 1
ATOM 1285 C CA . PRO A 1 168 ? -21.626 -35.611 -8.805 1.00 25.64 167 PRO A CA 1
ATOM 1286 C C . PRO A 1 168 ? -22.771 -35.828 -7.826 0.96 26.58 167 PRO A C 1
ATOM 1287 O O . PRO A 1 168 ? -23.106 -36.973 -7.568 1.00 29.06 167 PRO A O 1
ATOM 1291 N N . TYR A 1 169 ? -23.352 -34.758 -7.289 1.00 25.93 168 TYR A N 1
ATOM 1292 C CA . TYR A 1 169 ? -24.448 -34.892 -6.340 1.00 25.47 168 TYR A CA 1
ATOM 1293 C C . TYR A 1 169 ? -25.799 -35.120 -7.021 1.00 24.88 168 TYR A C 1
ATOM 1294 O O . TYR A 1 169 ? -26.790 -35.424 -6.340 0.95 28.42 168 TYR A O 1
ATOM 1303 N N . SER A 1 170 ? -25.869 -34.953 -8.338 1.00 25.35 169 SER A N 1
ATOM 1304 C CA . SER A 1 170 ? -27.174 -34.982 -9.033 1.00 25.31 169 SER A CA 1
ATOM 1305 C C . SER A 1 170 ? -27.869 -36.331 -9.068 0.94 28.47 169 SER A C 1
ATOM 1306 O O . SER A 1 170 ? -27.239 -37.292 -9.437 0.98 31.42 169 SER A O 1
ATOM 1309 N N . PRO A 1 171 ? -29.190 -36.381 -8.767 0.87 29.56 170 PRO A N 1
ATOM 1310 C CA . PRO A 1 171 ? -29.945 -37.628 -8.963 0.94 32.11 170 PRO A CA 1
ATOM 1311 C C . PRO A 1 171 ? -29.882 -38.171 -10.383 1.00 31.91 170 PRO A C 1
ATOM 1312 O O . PRO A 1 171 ? -30.105 -39.367 -10.563 0.86 32.06 170 PRO A O 1
ATOM 1316 N N . HIS A 1 172 ? -29.536 -37.350 -11.368 1.00 31.54 171 HIS A N 1
ATOM 1317 C CA . HIS A 1 172 ? -29.359 -37.900 -12.704 1.00 30.01 171 HIS A CA 1
ATOM 1318 C C . HIS A 1 172 ? -27.916 -37.814 -13.208 1.00 29.90 171 HIS A C 1
ATOM 1319 O O . HIS A 1 172 ? -27.672 -37.712 -14.406 0.96 29.75 171 HIS A O 1
ATOM 1326 N N . ARG A 1 173 ? -26.954 -37.901 -12.299 1.00 29.03 172 ARG A N 1
ATOM 1327 C CA . ARG A 1 173 ? -25.525 -37.857 -12.672 1.00 29.06 172 ARG A CA 1
ATOM 1328 C C . ARG A 1 173 ? -25.133 -38.934 -13.725 1.00 27.80 172 ARG A C 1
ATOM 1329 O O . ARG A 1 173 ? -24.299 -38.727 -14.619 0.86 29.86 172 ARG A O 1
ATOM 1337 N N . PHE A 1 174 ? -25.730 -40.090 -13.623 1.00 25.87 173 PHE A N 1
ATOM 1338 C CA . PHE A 1 174 ? -25.324 -41.146 -14.545 1.00 25.19 173 PHE A CA 1
ATOM 1339 C C . PHE A 1 174 ? -26.262 -41.199 -15.754 0.96 24.49 173 PHE A C 1
ATOM 1340 O O . PHE A 1 174 ? -26.179 -42.152 -16.580 1.00 24.19 173 PHE A O 1
ATOM 1348 N N . ASP A 1 175 ? -27.145 -40.193 -15.862 1.00 26.51 174 ASP A N 1
ATOM 1349 C CA . ASP A 1 175 ? -28.109 -40.126 -16.968 1.00 29.03 174 ASP A CA 1
ATOM 1350 C C . ASP A 1 175 ? -28.197 -38.689 -17.442 1.00 28.09 174 ASP A C 1
ATOM 1351 O O . ASP A 1 175 ? -29.180 -37.987 -17.171 1.00 29.60 174 ASP A O 1
ATOM 1356 N N . PRO A 1 176 ? -27.161 -38.229 -18.140 1.00 30.70 175 PRO A N 1
ATOM 1357 C CA . PRO A 1 176 ? -27.105 -36.846 -18.635 1.00 33.21 175 PRO A CA 1
ATOM 1358 C C . PRO A 1 176 ? -28.291 -36.507 -19.533 1.00 33.16 175 PRO A C 1
ATOM 1359 O O . PRO A 1 176 ? -28.755 -37.351 -20.292 1.00 36.01 175 PRO A O 1
ATOM 1363 N N . HIS A 1 177 ? -28.768 -35.276 -19.454 1.00 33.54 176 HIS A N 1
ATOM 1364 C CA . HIS A 1 177 ? -29.953 -34.846 -20.199 1.00 36.11 176 HIS A CA 1
ATOM 1365 C C . HIS A 1 177 ? -29.673 -33.523 -20.841 0.96 37.81 176 HIS A C 1
ATOM 1366 O O . HIS A 1 177 ? -28.873 -32.727 -20.321 1.00 37.28 176 HIS A O 1
ATOM 1373 N N . PRO A 1 178 ? -30.346 -33.264 -21.969 0.96 38.98 177 PRO A N 1
ATOM 1374 C CA . PRO A 1 178 ? -30.290 -31.929 -22.544 0.98 39.10 177 PRO A CA 1
ATOM 1375 C C . PRO A 1 178 ? -30.805 -30.961 -21.516 0.54 36.30 177 PRO A C 1
ATOM 1376 O O . PRO A 1 178 ? -31.848 -31.204 -20.867 1.00 39.53 177 PRO A O 1
ATOM 1380 N N . GLY A 1 179 ? -30.030 -29.905 -21.339 1.00 31.22 178 GLY A N 1
ATOM 1381 C CA . GLY A 1 179 ? -30.337 -28.839 -20.396 1.00 27.81 178 GLY A CA 1
ATOM 1382 C C . GLY A 1 179 ? -29.423 -28.858 -19.187 1.00 25.01 178 GLY A C 1
ATOM 1383 O O . GLY A 1 179 ? -29.450 -27.930 -18.367 1.00 25.45 178 GLY A O 1
ATOM 1384 N N . ASP A 1 180 ? -28.625 -29.921 -19.026 1.00 25.09 179 ASP A N 1
ATOM 1385 C CA . ASP A 1 180 ? -27.665 -29.928 -17.899 1.00 24.74 179 ASP A CA 1
ATOM 1386 C C . ASP A 1 180 ? -26.623 -28.817 -18.039 1.00 24.89 179 ASP A C 1
ATOM 1387 O O . ASP A 1 180 ? -26.184 -28.219 -17.030 1.00 26.16 179 ASP A O 1
ATOM 1392 N N . ASN A 1 181 ? -26.192 -28.521 -19.251 1.00 26.35 180 ASN A N 1
ATOM 1393 C CA . ASN A 1 181 ? -25.128 -27.548 -19.473 1.00 26.81 180 ASN A CA 1
ATOM 1394 C C . ASN A 1 181 ? -25.375 -26.656 -20.682 1.00 27.86 180 ASN A C 1
ATOM 1395 O O . ASN A 1 181 ? -25.714 -27.155 -21.713 0.94 30.67 180 ASN A O 1
ATOM 1400 N N . LEU A 1 182 ? -25.207 -25.343 -20.521 1.00 27.10 181 LEU A N 1
ATOM 1401 C CA . LEU A 1 182 ? -25.412 -24.396 -21.594 1.00 28.98 181 LEU A CA 1
ATOM 1402 C C . LEU A 1 182 ? -24.268 -23.389 -21.675 0.90 26.55 181 LEU A C 1
ATOM 1403 O O . LEU A 1 182 ? -23.620 -23.065 -20.656 1.00 27.59 181 LEU A O 1
ATOM 1408 N N . GLY A 1 183 ? -24.044 -22.875 -22.877 1.00 25.52 182 GLY A N 1
ATOM 1409 C CA . GLY A 1 183 ? -23.302 -21.629 -23.043 1.00 25.32 182 GLY A CA 1
ATOM 1410 C C . GLY A 1 183 ? -24.296 -20.556 -23.473 1.00 24.76 182 GLY A C 1
ATOM 1411 O O . GLY A 1 183 ? -25.473 -20.856 -23.727 1.00 26.41 182 GLY A O 1
ATOM 1412 N N . LEU A 1 184 ? -23.856 -19.300 -23.546 1.00 24.31 183 LEU A N 1
ATOM 1413 C CA . LEU A 1 184 ? -24.764 -18.225 -23.933 1.00 25.14 183 LEU A CA 1
ATOM 1414 C C . LEU A 1 184 ? -24.264 -17.390 -25.094 0.98 26.35 183 LEU A C 1
ATOM 1415 O O . LEU A 1 184 ? -23.094 -16.997 -25.123 0.94 28.19 183 LEU A O 1
ATOM 1420 N N . MET A 1 185 ? -25.170 -17.065 -26.008 1.00 26.37 184 MET A N 1
ATOM 1421 C CA . MET A 1 185 ? -24.960 -15.928 -26.889 1.00 25.64 184 MET A CA 1
ATOM 1422 C C . MET A 1 185 ? -25.784 -14.789 -26.277 1.00 24.69 184 MET A C 1
ATOM 1423 O O . MET A 1 185 ? -26.921 -15.016 -25.838 1.00 27.28 184 MET A O 1
ATOM 1428 N N . VAL A 1 186 ? -25.203 -13.597 -26.158 1.00 23.61 185 VAL A N 1
ATOM 1429 C CA . VAL A 1 186 ? -25.961 -12.466 -25.667 1.00 24.15 185 VAL A CA 1
ATOM 1430 C C . VAL A 1 186 ? -25.804 -11.328 -26.662 1.00 25.93 185 VAL A C 1
ATOM 1431 O O . VAL A 1 186 ? -24.671 -10.982 -27.042 1.00 27.04 185 VAL A O 1
ATOM 1435 N N . GLU A 1 187 ? -26.928 -10.745 -27.082 1.00 26.53 186 GLU A N 1
ATOM 1436 C CA . GLU A 1 187 ? -26.904 -9.696 -28.085 1.00 24.88 186 GLU A CA 1
ATOM 1437 C C . GLU A 1 187 ? -27.474 -8.422 -27.486 1.00 25.44 186 GLU A C 1
ATOM 1438 O O . GLU A 1 187 ? -28.519 -8.476 -26.826 0.98 26.76 186 GLU A O 1
ATOM 1444 N N . ASP A 1 188 ? -26.812 -7.284 -27.728 1.00 25.70 187 ASP A N 1
ATOM 1445 C CA . ASP A 1 188 ? -27.413 -5.987 -27.422 1.00 25.26 187 ASP A CA 1
ATOM 1446 C C . ASP A 1 188 ? -28.244 -5.655 -28.648 0.87 26.24 187 ASP A C 1
ATOM 1447 O O . ASP A 1 188 ? -27.694 -5.331 -29.711 0.98 27.51 187 ASP A O 1
ATOM 1452 N N . THR A 1 189 ? -29.562 -5.701 -28.504 1.00 27.54 188 THR A N 1
ATOM 1453 C CA . THR A 1 189 ? -30.423 -5.578 -29.662 1.00 28.75 188 THR A CA 1
ATOM 1454 C C . THR A 1 189 ? -30.484 -4.138 -30.183 1.00 29.22 188 THR A C 1
ATOM 1455 O O . THR A 1 189 ? -31.064 -3.880 -31.255 1.00 32.86 188 THR A O 1
ATOM 1459 N N . ARG A 1 190 ? -29.828 -3.215 -29.476 1.00 28.09 189 ARG A N 1
ATOM 1460 C CA . ARG A 1 190 ? -29.741 -1.848 -29.988 1.00 26.99 189 ARG A CA 1
ATOM 1461 C C . ARG A 1 190 ? -28.655 -1.690 -31.056 1.00 28.45 189 ARG A C 1
ATOM 1462 O O . ARG A 1 190 ? -28.720 -0.786 -31.892 0.93 29.33 189 ARG A O 1
ATOM 1470 N N . THR A 1 191 ? -27.630 -2.533 -30.994 1.00 29.12 190 THR A N 1
ATOM 1471 C CA . THR A 1 191 ? -26.450 -2.355 -31.841 1.00 27.63 190 THR A CA 1
ATOM 1472 C C . THR A 1 191 ? -26.096 -3.606 -32.629 1.00 27.50 190 THR A C 1
ATOM 1473 O O . THR A 1 191 ? -25.310 -3.534 -33.575 0.83 29.29 190 THR A O 1
ATOM 1477 N N . GLY A 1 192 ? -26.635 -4.755 -32.209 0.96 27.75 191 GLY A N 1
ATOM 1478 C CA . GLY A 1 192 ? -26.287 -6.043 -32.805 1.00 28.80 191 GLY A CA 1
ATOM 1479 C C . GLY A 1 192 ? -24.997 -6.625 -32.250 1.00 29.79 191 GLY A C 1
ATOM 1480 O O . GLY A 1 192 ? -24.560 -7.695 -32.677 0.99 31.22 191 GLY A O 1
ATOM 1481 N N . GLY A 1 193 ? -24.384 -5.936 -31.290 1.00 28.88 192 GLY A N 1
ATOM 1482 C CA . GLY A 1 193 ? -23.174 -6.441 -30.656 1.00 28.20 192 GLY A CA 1
ATOM 1483 C C . GLY A 1 193 ? -23.447 -7.755 -29.943 0.96 27.53 192 GLY A C 1
ATOM 1484 O O . GLY A 1 193 ? -24.427 -7.880 -29.199 1.00 28.35 192 GLY A O 1
ATOM 1485 N N . LYS A 1 194 ? -22.572 -8.734 -30.153 1.00 26.75 193 LYS A N 1
ATOM 1486 C CA . LYS A 1 194 ? -22.825 -10.099 -29.657 1.00 26.27 193 LYS A CA 1
ATOM 1487 C C . LYS A 1 194 ? -21.648 -10.700 -28.880 0.91 25.72 193 LYS A C 1
ATOM 1488 O O . LYS A 1 194 ? -20.493 -10.687 -29.358 0.95 26.38 193 LYS A O 1
ATOM 1494 N N . LEU A 1 195 ? -21.943 -11.191 -27.672 1.00 25.47 194 LEU A N 1
ATOM 1495 C CA . LEU A 1 195 ? -20.992 -11.921 -26.838 1.00 24.00 194 LEU A CA 1
ATOM 1496 C C . LEU A 1 195 ? -21.266 -13.411 -26.973 1.00 25.37 194 LEU A C 1
ATOM 1497 O O . LEU A 1 195 ? -22.419 -13.832 -26.837 1.00 26.97 194 LEU A O 1
ATOM 1502 N N . PHE A 1 196 ? -20.215 -14.200 -27.232 1.00 24.18 195 PHE A N 1
ATOM 1503 C CA . PHE A 1 196 ? -20.279 -15.679 -27.168 1.00 23.89 195 PHE A CA 1
ATOM 1504 C C . PHE A 1 196 ? -19.583 -16.073 -25.875 1.00 24.76 195 PHE A C 1
ATOM 1505 O O . PHE A 1 196 ? -18.394 -15.760 -25.700 1.00 26.11 195 PHE A O 1
ATOM 1513 N N . TYR A 1 197 ? -20.346 -16.641 -24.933 1.00 25.25 196 TYR A N 1
ATOM 1514 C CA . TYR A 1 197 ? -19.866 -16.968 -23.586 1.00 24.46 196 TYR A CA 1
ATOM 1515 C C . TYR A 1 197 ? -19.933 -18.480 -23.350 1.00 24.58 196 TYR A C 1
ATOM 1516 O O . TYR A 1 197 ? -21.018 -19.056 -23.247 0.97 26.96 196 TYR A O 1
ATOM 1525 N N . ALA A 1 198 ? -18.769 -19.121 -23.272 1.00 26.05 197 ALA A N 1
ATOM 1526 C CA . ALA A 1 198 ? -18.707 -20.565 -23.085 1.00 27.96 197 ALA A CA 1
ATOM 1527 C C . ALA A 1 198 ? -17.575 -20.878 -22.141 1.00 29.23 197 ALA A C 1
ATOM 1528 O O . ALA A 1 198 ? -16.514 -21.344 -22.586 1.00 29.35 197 ALA A O 1
ATOM 1530 N N . PRO A 1 199 ? -17.787 -20.634 -20.825 1.00 29.95 198 PRO A N 1
ATOM 1531 C CA . PRO A 1 199 ? -16.691 -20.785 -19.863 1.00 30.64 198 PRO A CA 1
ATOM 1532 C C . PRO A 1 199 ? -16.370 -22.226 -19.614 0.98 33.50 198 PRO A C 1
ATOM 1533 O O . PRO A 1 199 ? -15.319 -22.540 -19.032 0.91 33.17 198 PRO A O 1
ATOM 1537 N N . GLY A 1 200 ? -17.267 -23.097 -20.048 1.00 35.90 199 GLY A N 1
ATOM 1538 C CA . GLY A 1 200 ? -16.991 -24.519 -20.033 1.00 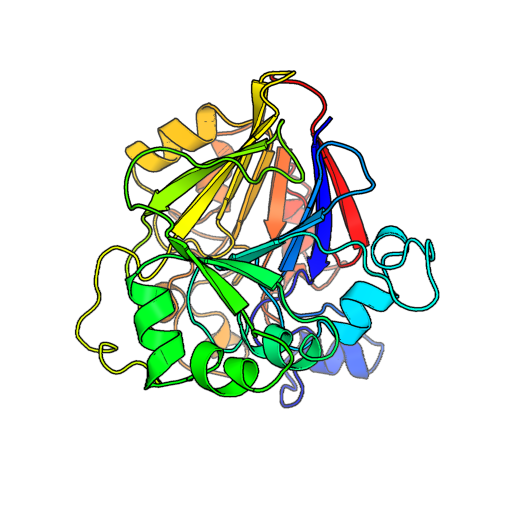35.90 199 GLY A CA 1
ATOM 1539 C C . GLY A 1 200 ? -17.215 -25.013 -21.449 0.80 36.07 199 GLY A C 1
ATOM 1540 O O . GLY A 1 200 ? -18.343 -24.978 -21.967 0.79 36.77 199 GLY A O 1
ATOM 1541 N N . LEU A 1 201 ? -16.146 -25.463 -22.097 1.00 34.72 200 LEU A N 1
ATOM 1542 C CA . LEU A 1 201 ? -16.241 -25.831 -23.501 1.00 37.27 200 LEU A CA 1
ATOM 1543 C C . LEU A 1 201 ? -15.354 -27.047 -23.720 0.79 40.37 200 LEU A C 1
ATOM 1544 O O . LEU A 1 201 ? -14.139 -26.939 -23.690 0.79 39.76 200 LEU A O 1
ATOM 1549 N N . GLY A 1 202 ? -15.962 -28.212 -23.923 1.00 42.92 201 GLY A N 1
ATOM 1550 C CA . GLY A 1 202 ? -15.201 -29.442 -24.075 0.88 43.96 201 GLY A CA 1
ATOM 1551 C C . GLY A 1 202 ? -15.053 -29.931 -25.499 1.00 45.34 201 GLY A C 1
ATOM 1552 O O . GLY A 1 202 ? -14.252 -30.816 -25.774 0.66 46.19 201 GLY A O 1
ATOM 1553 N N . GLN A 1 203 ? -15.846 -29.366 -26.397 1.00 45.35 202 GLN A N 1
ATOM 1554 C CA . GLN A 1 203 ? -15.796 -29.742 -27.792 1.00 46.53 202 GLN A CA 1
ATOM 1555 C C . GLN A 1 203 ? -16.370 -28.631 -28.652 0.83 45.16 202 GLN A C 1
ATOM 1556 O O . GLN A 1 203 ? -17.214 -27.840 -28.211 0.85 43.75 202 GLN A O 1
ATOM 1562 N N . VAL A 1 204 ? -15.855 -28.568 -29.869 1.00 45.21 203 VAL A N 1
ATOM 1563 C CA . VAL A 1 204 ? -16.258 -27.619 -30.868 1.00 45.69 203 VAL A CA 1
ATOM 1564 C C . VAL A 1 204 ? -16.741 -28.441 -32.053 0.76 44.47 203 VAL A C 1
ATOM 1565 O O . VAL A 1 204 ? -16.185 -29.507 -32.367 0.79 44.77 203 VAL A O 1
ATOM 1569 N N . ASP A 1 205 ? -17.806 -27.974 -32.687 1.00 43.42 204 ASP A N 1
ATOM 1570 C CA . ASP A 1 205 ? -18.233 -28.550 -33.946 1.00 44.43 204 ASP A CA 1
ATOM 1571 C C . ASP A 1 205 ? -18.549 -27.449 -34.941 0.88 44.62 204 ASP A C 1
ATOM 1572 O O . ASP A 1 205 ? -18.383 -26.259 -34.653 0.86 43.08 204 ASP A O 1
ATOM 1577 N N . GLU A 1 206 ? -18.992 -27.849 -36.119 1.00 46.61 205 GLU A N 1
ATOM 1578 C CA . GLU A 1 206 ? -19.280 -26.892 -37.168 0.88 48.53 205 GLU A CA 1
ATOM 1579 C C . GLU A 1 206 ? -20.336 -25.886 -36.762 1.00 48.09 205 GLU A C 1
ATOM 1580 O O . GLU A 1 206 ? -20.184 -24.694 -37.013 0.93 47.85 205 GLU A O 1
ATOM 1586 N N . LYS A 1 207 ? -21.393 -26.368 -36.121 1.00 48.33 206 LYS A N 1
ATOM 1587 C CA . LYS A 1 207 ? -22.485 -25.513 -35.673 0.91 49.25 206 LYS A CA 1
ATOM 1588 C C . LYS A 1 207 ? -21.987 -24.425 -34.736 0.82 46.10 206 LYS A C 1
ATOM 1589 O O . LYS A 1 207 ? -22.358 -23.261 -34.860 0.89 46.55 206 LYS A O 1
ATOM 1595 N N . LEU A 1 208 ? -21.146 -24.818 -33.789 1.00 42.55 207 LEU A N 1
ATOM 1596 C CA . LEU A 1 208 ? -20.610 -23.879 -32.824 0.91 40.14 207 LEU A CA 1
ATOM 1597 C C . LEU A 1 208 ? -19.693 -22.836 -33.459 1.00 38.67 207 LEU A C 1
ATOM 1598 O O . LEU A 1 208 ? -19.763 -21.661 -33.124 0.94 38.94 207 LEU A O 1
ATOM 1603 N N . LEU A 1 209 ? -18.815 -23.273 -34.359 1.00 39.12 208 LEU A N 1
ATOM 1604 C CA . LEU A 1 209 ? -17.934 -22.344 -35.058 1.00 41.34 208 LEU A CA 1
ATOM 1605 C C . LEU A 1 209 ? -18.743 -21.308 -35.833 0.85 42.01 208 LEU A C 1
ATOM 1606 O O . LEU A 1 209 ? -18.381 -20.119 -35.880 1.00 41.43 208 LEU A O 1
ATOM 1611 N N . ALA A 1 210 ? -19.844 -21.750 -36.438 0.94 42.24 209 ALA A N 1
ATOM 1612 C CA . ALA A 1 210 ? -20.713 -20.816 -37.157 1.00 42.58 209 ALA A CA 1
ATOM 1613 C C . ALA A 1 210 ? -21.271 -19.745 -36.225 1.00 42.54 209 ALA A C 1
ATOM 1614 O O . ALA A 1 210 ? -21.296 -18.554 -36.571 0.95 42.78 209 ALA A O 1
ATOM 1616 N N . MET A 1 211 ? -21.715 -20.159 -35.044 1.00 42.37 210 MET A N 1
ATOM 1617 C CA . MET A 1 211 ? -22.242 -19.210 -34.061 1.00 43.26 210 MET A CA 1
ATOM 1618 C C . MET A 1 211 ? -21.169 -18.216 -33.667 1.00 39.51 210 MET A C 1
ATOM 1619 O O . MET A 1 211 ? -21.430 -17.013 -33.548 0.98 39.40 210 MET A O 1
ATOM 1624 N N . MET A 1 212 ? -19.957 -18.720 -33.455 1.00 37.80 211 MET A N 1
ATOM 1625 C CA . MET A 1 212 ? -18.861 -17.873 -32.994 1.00 35.11 211 MET A CA 1
ATOM 1626 C C . MET A 1 212 ? -18.513 -16.827 -34.039 1.00 35.04 211 MET A C 1
ATOM 1627 O O . MET A 1 212 ? -18.145 -15.709 -33.703 0.99 35.29 211 MET A O 1
ATOM 1632 N N . HIS A 1 213 ? -18.641 -17.187 -35.309 1.00 36.49 212 HIS A N 1
ATOM 1633 C CA . HIS A 1 213 ? -18.243 -16.264 -36.367 1.00 37.18 212 HIS A CA 1
ATOM 1634 C C . HIS A 1 213 ? -19.204 -15.085 -36.422 1.00 36.61 212 HIS A C 1
ATOM 1635 O O . HIS A 1 213 ? -18.852 -13.993 -36.887 0.84 36.81 212 HIS A O 1
ATOM 1642 N N . GLY A 1 214 ? -20.414 -15.294 -35.909 1.00 35.28 213 GLY A N 1
ATOM 1643 C CA . GLY A 1 214 ? -21.400 -14.222 -35.839 0.77 34.50 213 GLY A CA 1
ATOM 1644 C C . GLY A 1 214 ? -21.239 -13.306 -34.631 0.84 33.54 213 GLY A C 1
ATOM 1645 O O . GLY A 1 214 ? -21.914 -12.292 -34.512 1.00 34.79 213 GLY A O 1
ATOM 1646 N N . ALA A 1 215 ? -20.334 -13.651 -33.727 1.00 31.84 214 ALA A N 1
ATOM 1647 C CA . ALA A 1 215 ? -20.176 -12.888 -32.495 1.00 30.24 214 ALA A CA 1
ATOM 1648 C C . ALA A 1 215 ? -19.054 -11.856 -32.633 0.98 30.80 214 ALA A C 1
ATOM 1649 O O . ALA A 1 215 ? -18.262 -11.936 -33.564 0.84 32.22 214 ALA A O 1
ATOM 1651 N N . ASP A 1 216 ? -18.975 -10.923 -31.680 0.97 30.86 215 ASP A N 1
ATOM 1652 C CA . ASP A 1 216 ? -17.955 -9.886 -31.673 1.00 29.28 215 ASP A CA 1
ATOM 1653 C C . ASP A 1 216 ? -16.903 -10.152 -30.636 1.00 27.59 215 ASP A C 1
ATOM 1654 O O . ASP A 1 216 ? -15.720 -9.801 -30.825 0.92 29.00 215 ASP A O 1
ATOM 1659 N N . CYS A 1 217 ? -17.326 -10.766 -29.535 1.00 26.92 216 CYS A N 1
ATOM 1660 C CA . CYS A 1 217 ? -16.403 -11.091 -28.448 1.00 25.65 216 CYS A CA 1
ATOM 1661 C C . CYS A 1 217 ? -16.580 -12.546 -28.070 0.84 25.92 216 CYS A C 1
ATOM 1662 O O . CYS A 1 217 ? -17.703 -12.971 -27.831 1.00 27.87 216 CYS A O 1
ATOM 1665 N N . LEU A 1 218 ? -15.470 -13.285 -27.990 1.00 24.71 217 LEU A N 1
ATOM 1666 C CA . LEU A 1 218 ? -15.481 -14.698 -27.607 1.00 24.05 217 LEU A CA 1
ATOM 1667 C C . LEU A 1 218 ? -14.859 -14.812 -26.227 1.00 25.14 217 LEU A C 1
ATOM 1668 O O . LEU A 1 218 ? -13.671 -14.533 -26.065 1.00 27.69 217 LEU A O 1
ATOM 1673 N N . LEU A 1 219 ? -15.662 -15.197 -25.240 1.00 23.91 218 LEU A N 1
ATOM 1674 C CA . LEU A 1 219 ? -15.221 -15.305 -23.858 1.00 23.30 218 LEU A CA 1
ATOM 1675 C C . LEU A 1 219 ? -15.316 -16.785 -23.547 1.00 23.95 218 LEU A C 1
ATOM 1676 O O . LEU A 1 219 ? -16.417 -17.294 -23.329 0.91 26.54 218 LEU A O 1
ATOM 1681 N N . VAL A 1 220 ? -14.180 -17.497 -23.572 1.00 23.78 219 VAL A N 1
ATOM 1682 C CA . VAL A 1 220 ? -14.241 -18.964 -23.661 1.00 25.82 219 VAL A CA 1
ATOM 1683 C C . VAL A 1 220 ? -13.308 -19.652 -22.674 1.00 26.07 219 VAL A C 1
ATOM 1684 O O . VAL A 1 220 ? -12.311 -19.066 -22.209 0.95 25.93 219 VAL A O 1
ATOM 1688 N N . ASP A 1 221 ? -13.661 -20.905 -22.387 1.00 26.85 220 ASP A N 1
ATOM 1689 C CA . ASP A 1 221 ? -12.931 -21.834 -21.531 1.00 29.31 220 ASP A CA 1
ATOM 1690 C C . ASP A 1 221 ? -11.397 -21.716 -21.674 0.90 28.63 220 ASP A C 1
ATOM 1691 O O . ASP A 1 221 ? -10.811 -22.026 -22.727 0.93 31.02 220 ASP A O 1
ATOM 1696 N N . GLY A 1 222 ? -10.751 -21.320 -20.579 1.00 25.56 221 GLY A N 1
ATOM 1697 C CA . GLY A 1 222 ? -9.313 -21.216 -20.518 0.98 27.15 221 GLY A CA 1
ATOM 1698 C C . GLY A 1 222 ? -8.782 -22.131 -19.427 1.00 25.54 221 GLY A C 1
ATOM 1699 O O . GLY A 1 222 ? -7.714 -21.854 -18.840 1.00 27.53 221 GLY A O 1
ATOM 1700 N N . THR A 1 223 ? -9.497 -23.231 -19.139 0.94 25.90 222 THR A N 1
ATOM 1701 C CA . THR A 1 223 ? -9.184 -23.994 -17.911 1.00 25.91 222 THR A CA 1
ATOM 1702 C C . THR A 1 223 ? -7.760 -24.538 -17.841 1.00 28.10 222 THR A C 1
ATOM 1703 O O . THR A 1 223 ? -7.041 -24.231 -16.892 1.00 28.65 222 THR A O 1
ATOM 1707 N N . LEU A 1 224 ? -7.358 -25.332 -18.832 1.00 30.67 223 LEU A N 1
ATOM 1708 C CA . LEU A 1 224 ? -6.067 -26.014 -18.802 1.00 31.31 223 LEU A CA 1
ATOM 1709 C C . LEU A 1 224 ? -5.257 -25.720 -20.058 0.82 32.49 223 LEU A C 1
ATOM 1710 O O . LEU A 1 224 ? -5.814 -25.620 -21.149 0.90 32.40 223 LEU A O 1
ATOM 1715 N N . TRP A 1 225 ? -3.931 -25.644 -19.926 0.94 35.47 224 TRP A N 1
ATOM 1716 C CA . TRP A 1 225 ? -3.071 -25.464 -21.085 0.82 37.13 224 TRP A CA 1
ATOM 1717 C C . TRP A 1 225 ? -2.936 -26.782 -21.852 1.00 37.78 224 TRP A C 1
ATOM 1718 O O . TRP A 1 225 ? -2.892 -26.775 -23.083 0.97 37.94 224 TRP A O 1
ATOM 1729 N N . GLU A 1 226 ? -2.874 -27.895 -21.108 1.00 39.60 225 GLU A N 1
ATOM 1730 C CA . GLU A 1 226 ? -2.748 -29.247 -21.663 1.00 41.70 225 GLU A CA 1
ATOM 1731 C C . GLU A 1 226 ? -3.817 -30.148 -21.048 0.92 42.15 225 GLU A C 1
ATOM 1732 O O . GLU A 1 226 ? -4.213 -29.940 -19.892 1.00 42.03 225 GLU A O 1
ATOM 1738 N N . ASP A 1 227 ? -4.259 -31.160 -21.798 0.88 43.32 226 ASP A N 1
ATOM 1739 C CA . ASP A 1 227 ? -5.316 -32.057 -21.322 0.87 44.01 226 ASP A CA 1
ATOM 1740 C C . ASP A 1 227 ? -4.962 -32.784 -20.015 1.00 43.74 226 ASP A C 1
ATOM 1741 O O . ASP A 1 227 ? -5.843 -33.013 -19.185 0.93 44.53 226 ASP A O 1
ATOM 1746 N N . ASP A 1 228 ? -3.692 -33.170 -19.846 1.00 44.79 227 ASP A N 1
ATOM 1747 C CA . ASP A 1 228 ? -3.245 -33.825 -18.607 1.00 45.19 227 ASP A CA 1
ATOM 1748 C C . ASP A 1 228 ? -2.533 -32.878 -17.628 0.52 44.29 227 ASP A C 1
ATOM 1749 O O . ASP A 1 228 ? -1.637 -33.283 -16.880 1.00 45.12 227 ASP A O 1
ATOM 1754 N N . GLU A 1 229 ? -2.925 -31.614 -17.635 1.00 42.94 228 GLU A N 1
ATOM 1755 C CA . GLU A 1 229 ? -2.292 -30.626 -16.765 1.00 42.20 228 GLU A CA 1
ATOM 1756 C C . GLU A 1 229 ? -2.329 -31.007 -15.278 1.00 43.05 228 GLU A C 1
ATOM 1757 O O . GLU A 1 229 ? -1.333 -30.826 -14.567 0.96 44.17 228 GLU A O 1
ATOM 1763 N N . MET A 1 230 ? -3.468 -31.518 -14.802 1.00 43.71 229 MET A N 1
ATOM 1764 C CA . MET A 1 230 ? -3.606 -31.869 -13.384 1.00 44.88 229 MET A CA 1
ATOM 1765 C C . MET A 1 230 ? -2.553 -32.880 -13.000 0.62 45.00 229 MET A C 1
ATOM 1766 O O . MET A 1 230 ? -1.939 -32.788 -11.941 0.86 44.08 229 MET A O 1
ATOM 1771 N N . GLN A 1 231 ? -2.363 -33.863 -13.868 0.95 47.17 230 GLN A N 1
ATOM 1772 C CA . GLN A 1 231 ? -1.402 -34.914 -13.603 1.00 48.56 230 GLN A CA 1
ATOM 1773 C C . GLN A 1 231 ? 0.038 -34.406 -13.662 0.95 47.97 230 GLN A C 1
ATOM 1774 O O . GLN A 1 231 ? 0.883 -34.822 -12.876 0.98 48.28 230 GLN A O 1
ATOM 1780 N N . ARG A 1 232 ? 0.321 -33.515 -14.604 1.00 47.40 231 ARG A N 1
ATOM 1781 C CA . ARG A 1 232 ? 1.663 -32.967 -14.760 1.00 47.57 231 ARG A CA 1
ATOM 1782 C C . ARG A 1 232 ? 2.070 -32.150 -13.543 0.97 45.59 231 ARG A C 1
ATOM 1783 O O . ARG A 1 232 ? 3.230 -32.143 -13.152 0.82 46.54 231 ARG A O 1
ATOM 1791 N N . ARG A 1 233 ? 1.109 -31.453 -12.944 1.00 44.23 232 ARG A N 1
ATOM 1792 C CA . ARG A 1 233 ? 1.387 -30.674 -11.747 1.00 42.53 232 ARG A CA 1
ATOM 1793 C C . ARG A 1 233 ? 1.362 -31.542 -10.500 0.82 40.90 232 ARG A C 1
ATOM 1794 O O . ARG A 1 233 ? 1.728 -31.077 -9.416 1.00 40.97 232 ARG A O 1
ATOM 1802 N N . GLY A 1 234 ? 0.893 -32.783 -10.645 0.92 39.65 233 GLY A N 1
ATOM 1803 C CA . GLY A 1 234 ? 0.833 -33.711 -9.527 1.00 38.72 233 GLY A CA 1
ATOM 1804 C C . GLY A 1 234 ? -0.259 -33.447 -8.507 0.66 37.25 233 GLY A C 1
ATOM 1805 O O . GLY A 1 234 ? -0.154 -33.867 -7.347 0.75 36.89 233 GLY A O 1
ATOM 1806 N N . VAL A 1 235 ? -1.314 -32.754 -8.921 1.00 36.19 234 VAL A N 1
ATOM 1807 C CA . VAL A 1 235 ? -2.379 -32.412 -7.976 0.90 36.68 234 VAL A CA 1
ATOM 1808 C C . VAL A 1 235 ? -3.731 -33.007 -8.325 1.00 40.08 234 VAL A C 1
ATOM 1809 O O . VAL A 1 235 ? -4.759 -32.642 -7.731 0.70 40.54 234 VAL A O 1
ATOM 1813 N N . GLY A 1 236 ? -3.740 -33.927 -9.276 0.92 44.41 235 GLY A N 1
ATOM 1814 C CA . GLY A 1 236 ? -4.987 -34.556 -9.676 1.00 47.76 235 GLY A CA 1
ATOM 1815 C C . GLY A 1 236 ? -4.790 -35.584 -10.769 0.91 49.70 235 GLY A C 1
ATOM 1816 O O . GLY A 1 236 ? -3.709 -35.669 -11.361 0.90 48.80 235 GLY A O 1
ATOM 1817 N N . THR A 1 237 ? -5.838 -36.357 -11.039 1.00 52.38 236 THR A N 1
ATOM 1818 C CA . THR A 1 237 ? -5.786 -37.419 -12.046 1.00 53.14 236 THR A CA 1
ATOM 1819 C C . THR A 1 237 ? -6.800 -37.272 -13.181 0.87 51.88 236 THR A C 1
ATOM 1820 O O . THR A 1 237 ? -6.706 -37.980 -14.183 0.76 51.46 236 THR A O 1
ATOM 1824 N N . ARG A 1 238 ? -7.773 -36.372 -13.028 0.90 50.73 237 ARG A N 1
ATOM 1825 C CA . ARG A 1 238 ? -8.782 -36.161 -14.065 1.00 50.11 237 ARG A CA 1
ATOM 1826 C C . ARG A 1 238 ? -8.194 -35.385 -15.237 0.67 48.56 237 ARG A C 1
ATOM 1827 O O . ARG A 1 238 ? -7.357 -34.488 -15.050 0.79 48.24 237 ARG A O 1
ATOM 1835 N N . THR A 1 239 ? -8.628 -35.729 -16.445 1.00 46.50 238 THR A N 1
ATOM 1836 C CA . THR A 1 239 ? -8.141 -35.069 -17.650 1.00 46.62 238 THR A CA 1
ATOM 1837 C C . THR A 1 239 ? -9.155 -34.060 -18.178 1.00 46.87 238 THR A C 1
ATOM 1838 O O . THR A 1 239 ? -10.349 -34.160 -17.896 0.82 47.92 238 THR A O 1
ATOM 1842 N N . GLY A 1 240 ? -8.671 -33.088 -18.944 1.00 45.35 239 GLY A N 1
ATOM 1843 C CA . GLY A 1 240 ? -9.531 -32.066 -19.512 1.00 45.75 239 GLY A CA 1
ATOM 1844 C C . GLY A 1 240 ? -10.811 -32.641 -20.086 0.91 47.45 239 GLY A C 1
ATOM 1845 O O . GLY A 1 240 ? -11.902 -32.134 -19.825 1.00 46.15 239 GLY A O 1
ATOM 1846 N N . ARG A 1 241 ? -10.675 -33.705 -20.870 1.00 49.32 240 ARG A N 1
ATOM 1847 C CA . ARG A 1 241 ? -11.827 -34.356 -21.482 0.82 51.66 240 ARG A CA 1
ATOM 1848 C C . ARG A 1 241 ? -12.755 -34.939 -20.422 0.98 49.97 240 ARG A C 1
ATOM 1849 O O . ARG A 1 241 ? -13.972 -34.980 -20.604 0.59 50.80 240 ARG A O 1
ATOM 1857 N N . GLU A 1 242 ? -12.173 -35.388 -19.315 0.87 50.05 241 GLU A N 1
ATOM 1858 C CA . GLU A 1 242 ? -12.946 -35.966 -18.223 1.00 49.65 241 GLU A CA 1
ATOM 1859 C C . GLU A 1 242 ? -13.721 -34.891 -17.469 0.57 48.55 241 GLU A C 1
ATOM 1860 O O . GLU A 1 242 ? -14.734 -35.175 -16.830 0.62 48.35 241 GLU A O 1
ATOM 1866 N N . MET A 1 243 ? -13.238 -33.655 -17.549 0.99 47.67 242 MET A N 1
ATOM 1867 C CA . MET A 1 243 ? -13.888 -32.530 -16.874 0.76 45.82 242 MET A CA 1
ATOM 1868 C C . MET A 1 243 ? -14.682 -31.622 -17.818 1.00 44.17 242 MET A C 1
ATOM 1869 O O . MET A 1 243 ? -15.202 -30.582 -17.398 0.85 44.09 242 MET A O 1
ATOM 1874 N N . GLY A 1 244 ? -14.762 -32.017 -19.087 1.00 44.62 243 GLY A N 1
ATOM 1875 C CA . GLY A 1 244 ? -15.412 -31.229 -20.133 1.00 43.21 243 GLY A CA 1
ATOM 1876 C C . GLY A 1 244 ? -14.686 -29.944 -20.538 0.88 41.81 243 GLY A C 1
ATOM 1877 O O . GLY A 1 244 ? -15.331 -28.913 -20.763 0.72 42.13 243 GLY A O 1
ATOM 1878 N N . HIS A 1 245 ? -13.357 -29.979 -20.637 1.00 40.98 244 HIS A N 1
ATOM 1879 C CA . HIS A 1 245 ? -12.582 -28.771 -20.982 1.00 40.01 244 HIS A CA 1
ATOM 1880 C C . HIS A 1 245 ? -11.588 -29.019 -22.117 0.87 40.07 244 HIS A C 1
ATOM 1881 O O . HIS A 1 245 ? -10.742 -29.901 -22.018 0.73 41.37 244 HIS A O 1
ATOM 1888 N N . LEU A 1 246 ? -11.674 -28.225 -23.184 1.00 39.56 245 LEU A N 1
ATOM 1889 C CA . LEU A 1 246 ? -10.709 -28.296 -24.274 1.00 40.57 245 LEU A CA 1
ATOM 1890 C C . LEU A 1 246 ? -9.480 -27.479 -23.891 1.00 39.20 245 LEU A C 1
ATOM 1891 O O . LEU A 1 246 ? -9.586 -26.279 -23.617 1.00 38.64 245 LEU A O 1
ATOM 1896 N N . ALA A 1 247 ? -8.314 -28.115 -23.870 1.00 39.58 246 ALA A N 1
ATOM 1897 C CA . ALA A 1 247 ? -7.096 -27.408 -23.463 1.00 39.93 246 ALA A CA 1
ATOM 1898 C C . ALA A 1 247 ? -6.688 -26.390 -24.513 0.90 39.51 246 ALA A C 1
ATOM 1899 O O . ALA A 1 247 ? -7.106 -26.490 -25.675 1.00 40.44 246 ALA A O 1
ATOM 1901 N N . GLN A 1 248 ? -5.872 -25.409 -24.121 1.00 37.88 247 GLN A N 1
ATOM 1902 C CA . GLN A 1 248 ? -5.416 -24.374 -25.076 1.00 38.34 247 GLN A CA 1
ATOM 1903 C C . GLN A 1 248 ? -4.489 -24.896 -26.142 1.00 39.96 247 GLN A C 1
ATOM 1904 O O . GLN A 1 248 ? -4.618 -24.545 -27.313 1.00 41.37 247 GLN A O 1
ATOM 1910 N N . ASN A 1 249 ? -3.520 -25.697 -25.713 1.00 39.87 248 ASN A N 1
ATOM 1911 C CA . ASN A 1 249 ? -2.425 -26.127 -26.582 1.00 43.12 248 ASN A CA 1
ATOM 1912 C C . ASN A 1 249 ? -2.730 -27.430 -27.306 1.00 44.68 248 ASN A C 1
ATOM 1913 O O . ASN A 1 249 ? -3.567 -28.225 -26.852 0.67 45.61 248 ASN A O 1
ATOM 1918 N N . GLY A 1 250 ? -2.051 -27.634 -28.434 1.00 45.80 249 GLY A N 1
ATOM 1919 C CA . GLY A 1 250 ? -2.074 -28.891 -29.165 1.00 46.92 249 GLY A CA 1
ATOM 1920 C C . GLY A 1 250 ? -3.120 -28.929 -30.258 0.98 48.49 249 GLY A C 1
ATOM 1921 O O . GLY A 1 250 ? -3.871 -27.971 -30.449 0.95 48.32 249 GLY A O 1
ATOM 1922 N N . PRO A 1 251 ? -3.169 -30.039 -30.998 1.00 50.14 250 PRO A N 1
ATOM 1923 C CA . PRO A 1 251 ? -4.129 -30.257 -32.086 0.83 51.43 250 PRO A CA 1
ATOM 1924 C C . PRO A 1 251 ? -5.565 -30.189 -31.599 1.00 51.62 250 PRO A C 1
ATOM 1925 O O . PRO A 1 251 ? -5.941 -30.883 -30.647 0.86 52.01 250 PRO A O 1
ATOM 1929 N N . GLY A 1 252 ? -6.356 -29.336 -32.244 1.00 51.29 251 GLY A N 1
ATOM 1930 C CA . GLY A 1 252 ? -7.737 -29.137 -31.844 0.95 49.90 251 GLY A CA 1
ATOM 1931 C C . GLY A 1 252 ? -7.925 -28.348 -30.560 1.00 47.69 251 GLY A C 1
ATOM 1932 O O . GLY A 1 252 ? -9.047 -28.248 -30.075 0.85 47.57 251 GLY A O 1
ATOM 1933 N N . GLY A 1 253 ? -6.844 -27.796 -30.006 1.00 46.81 252 GLY A N 1
ATOM 1934 C CA . GLY A 1 253 ? -6.927 -27.015 -28.778 1.00 44.32 252 GLY A CA 1
ATOM 1935 C C . GLY A 1 253 ? -7.615 -25.695 -29.059 1.00 41.95 252 GLY A C 1
ATOM 1936 O O . GLY A 1 253 ? -7.888 -25.362 -30.215 0.94 43.58 252 GLY A O 1
ATOM 1937 N N . THR A 1 254 ? -7.903 -24.922 -28.025 1.00 39.04 253 THR A N 1
ATOM 1938 C CA . THR A 1 254 ? -8.682 -23.717 -28.250 1.00 37.31 253 THR A CA 1
ATOM 1939 C C . THR A 1 254 ? -7.852 -22.664 -28.975 1.00 37.37 253 THR A C 1
ATOM 1940 O O . THR A 1 254 ? -8.401 -21.852 -29.716 0.91 39.18 253 THR A O 1
ATOM 1944 N N . LEU A 1 255 ? -6.532 -22.667 -28.787 1.00 36.60 254 LEU A N 1
ATOM 1945 C CA . LEU A 1 255 ? -5.715 -21.703 -29.543 1.00 37.42 254 LEU A CA 1
ATOM 1946 C C . LEU A 1 255 ? -5.772 -21.973 -31.032 1.00 38.28 254 LEU A C 1
ATOM 1947 O O . LEU A 1 255 ? -5.873 -21.048 -31.848 1.00 39.05 254 LEU A O 1
ATOM 1952 N N . GLU A 1 256 ? -5.707 -23.245 -31.399 1.00 38.80 255 GLU A N 1
ATOM 1953 C CA . GLU A 1 256 ? -5.866 -23.579 -32.812 1.00 41.38 255 GLU A CA 1
ATOM 1954 C C . GLU A 1 256 ? -7.237 -23.125 -33.314 1.00 41.54 255 GLU A C 1
ATOM 1955 O O . GLU A 1 256 ? -7.364 -22.546 -34.397 1.00 42.95 255 GLU A O 1
ATOM 1961 N N . VAL A 1 257 ? -8.274 -23.404 -32.533 1.00 41.10 256 VAL A N 1
ATOM 1962 C CA . VAL A 1 257 ? -9.613 -22.964 -32.900 1.00 40.02 256 VAL A CA 1
ATOM 1963 C C . VAL A 1 257 ? -9.679 -21.429 -33.074 0.93 38.47 256 VAL A C 1
ATOM 1964 O O . VAL A 1 257 ? -10.199 -20.919 -34.079 0.89 37.77 256 VAL A O 1
ATOM 1968 N N . LEU A 1 258 ? -9.118 -20.700 -32.114 0.88 38.26 257 LEU A N 1
ATOM 1969 C CA . LEU A 1 258 ? -9.205 -19.238 -32.103 1.00 37.07 257 LEU A CA 1
ATOM 1970 C C . LEU A 1 258 ? -8.419 -18.592 -33.238 1.00 39.87 257 LEU A C 1
ATOM 1971 O O . LEU A 1 258 ? -8.648 -17.440 -33.579 0.92 40.93 257 LEU A O 1
ATOM 1976 N N . ASP A 1 259 ? -7.508 -19.352 -33.836 1.00 43.09 258 ASP A N 1
ATOM 1977 C CA . ASP A 1 259 ? -6.745 -18.878 -34.978 1.00 45.55 258 ASP A CA 1
ATOM 1978 C C . ASP A 1 259 ? -7.699 -18.563 -36.136 0.88 44.63 258 ASP A C 1
ATOM 1979 O O . ASP A 1 259 ? -7.379 -17.768 -37.023 0.85 44.94 258 ASP A O 1
ATOM 1984 N N . GLY A 1 260 ? -8.884 -19.172 -36.101 0.87 43.38 259 GLY A N 1
ATOM 1985 C CA . GLY A 1 260 ? -9.890 -18.988 -37.139 0.99 42.43 259 GLY A CA 1
ATOM 1986 C C . GLY A 1 260 ? -10.734 -17.737 -36.998 0.88 41.23 259 GLY A C 1
ATOM 1987 O O . GLY A 1 260 ? -11.557 -17.436 -37.869 0.97 42.19 259 GLY A O 1
ATOM 1988 N N . PHE A 1 261 ? -10.497 -16.990 -35.923 0.94 39.40 260 PHE A N 1
ATOM 1989 C CA . PHE A 1 261 ? -11.312 -15.819 -35.561 1.00 38.64 260 PHE A CA 1
ATOM 1990 C C . PHE A 1 261 ? -10.474 -14.564 -35.3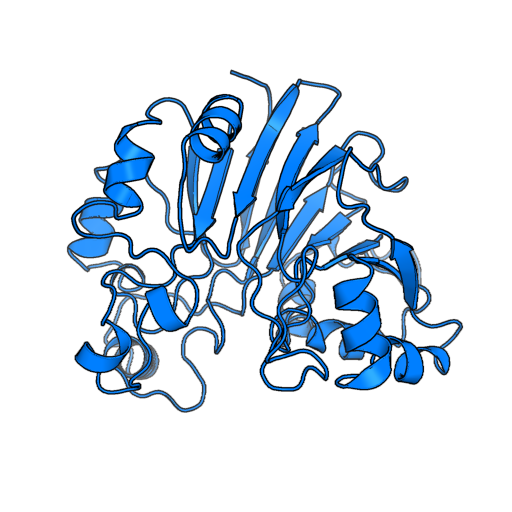47 0.95 40.35 260 PHE A C 1
ATOM 1991 O O . PHE A 1 261 ? -10.461 -14.019 -34.248 1.00 40.79 260 PHE A O 1
ATOM 1999 N N . PRO A 1 262 ? -9.772 -14.100 -36.392 0.97 41.80 261 PRO A N 1
ATOM 2000 C CA . PRO A 1 262 ? -8.879 -12.938 -36.267 0.97 43.02 261 PRO A CA 1
ATOM 2001 C C . PRO A 1 262 ? -9.608 -11.643 -35.888 1.00 43.95 261 PRO A C 1
ATOM 2002 O O . PRO A 1 262 ? -9.029 -10.801 -35.193 1.00 45.02 261 PRO A O 1
ATOM 2006 N N . ARG A 1 263 ? -10.864 -11.503 -36.312 1.00 42.99 262 ARG A N 1
ATOM 2007 C CA . ARG A 1 263 ? -11.621 -10.264 -36.121 1.00 44.99 262 ARG A CA 1
ATOM 2008 C C . ARG A 1 263 ? -12.185 -10.101 -34.717 0.88 41.33 262 ARG A C 1
ATOM 2009 O O . ARG A 1 263 ? -12.307 -8.987 -34.213 0.93 41.63 262 ARG A O 1
ATOM 2017 N N . GLN A 1 264 ? -12.550 -11.211 -34.090 1.00 37.46 263 GLN A N 1
ATOM 2018 C CA . GLN A 1 264 ? -13.232 -11.162 -32.797 1.00 32.80 263 GLN A CA 1
ATOM 2019 C C . GLN A 1 264 ? -12.286 -10.803 -31.673 0.94 31.99 263 GLN A C 1
ATOM 2020 O O . GLN A 1 264 ? -11.112 -11.164 -31.704 1.00 32.50 263 GLN A O 1
ATOM 2026 N N . ARG A 1 265 ? -12.803 -10.124 -30.656 1.00 29.07 264 ARG A N 1
ATOM 2027 C CA . ARG A 1 265 ? -12.076 -10.034 -29.397 1.00 28.72 264 ARG A CA 1
ATOM 2028 C C . ARG A 1 265 ? -12.092 -11.423 -28.775 0.99 28.97 264 ARG A C 1
ATOM 2029 O O . ARG A 1 265 ? -13.120 -12.097 -28.796 0.97 31.57 264 ARG A O 1
ATOM 2037 N N . LYS A 1 266 ? -10.950 -11.854 -28.236 1.00 27.13 265 LYS A N 1
ATOM 2038 C CA . LYS A 1 266 ? -10.810 -13.219 -27.721 1.00 27.20 265 LYS A CA 1
ATOM 2039 C C . LYS A 1 266 ? -10.279 -13.191 -26.295 0.93 27.86 265 LYS A C 1
ATOM 2040 O O . LYS A 1 266 ? -9.183 -12.689 -26.063 1.00 28.10 265 LYS A O 1
ATOM 2046 N N . VAL A 1 267 ? -11.031 -13.747 -25.347 1.00 25.39 266 VAL A N 1
ATOM 2047 C CA . VAL A 1 267 ? -10.633 -13.692 -23.934 1.00 24.24 266 VAL A CA 1
ATOM 2048 C C . VAL A 1 267 ? -10.804 -15.059 -23.294 1.00 25.15 266 VAL A C 1
ATOM 2049 O O . VAL A 1 267 ? -11.887 -15.648 -23.396 1.00 24.63 266 VAL A O 1
ATOM 2053 N N . LEU A 1 268 ? -9.751 -15.578 -22.659 1.00 24.42 267 LEU A N 1
ATOM 2054 C CA . LEU A 1 268 ? -9.838 -16.855 -21.923 1.00 24.11 267 LEU A CA 1
ATOM 2055 C C . LEU A 1 268 ? -10.330 -16.608 -20.509 1.00 23.75 267 LEU A C 1
ATOM 2056 O O . LEU A 1 268 ? -9.838 -15.678 -19.834 1.00 24.58 267 LEU A O 1
ATOM 2061 N N . ILE A 1 269 ? -11.279 -17.424 -20.045 1.00 23.74 268 ILE A N 1
ATOM 2062 C CA . ILE A 1 269 ? -11.807 -17.236 -18.688 1.00 21.64 268 ILE A CA 1
ATOM 2063 C C . ILE A 1 269 ? -11.989 -18.615 -18.066 1.00 23.42 268 ILE A C 1
ATOM 2064 O O . ILE A 1 269 ? -11.913 -19.592 -18.773 0.91 25.48 268 ILE A O 1
ATOM 2069 N N . HIS A 1 270 ? -12.203 -18.703 -16.753 1.00 21.71 269 HIS A N 1
ATOM 2070 C CA . HIS A 1 270 ? -12.339 -19.992 -16.049 1.00 21.76 269 HIS A CA 1
ATOM 2071 C C . HIS A 1 270 ? -11.006 -20.729 -16.078 1.00 23.22 269 HIS A C 1
ATOM 2072 O O . HIS A 1 270 ? -10.912 -21.861 -16.550 0.95 26.03 269 HIS A O 1
ATOM 2079 N N . ILE A 1 271 ? -9.964 -20.068 -15.591 1.00 23.02 270 ILE A N 1
ATOM 2080 C CA . ILE A 1 271 ? -8.598 -20.576 -15.709 1.00 22.95 270 ILE A CA 1
ATOM 2081 C C . ILE A 1 271 ? -8.241 -21.349 -14.454 1.00 22.41 270 ILE A C 1
ATOM 2082 O O . ILE A 1 271 ? -8.406 -20.854 -13.343 0.97 22.76 270 ILE A O 1
ATOM 2087 N N . ASN A 1 272 ? -7.820 -22.595 -14.608 1.00 24.90 271 ASN A N 1
ATOM 2088 C CA . ASN A 1 272 ? -7.474 -23.384 -13.430 1.00 24.07 271 ASN A CA 1
ATOM 2089 C C . ASN A 1 272 ? -6.219 -22.883 -12.731 0.91 24.66 271 ASN A C 1
ATOM 2090 O O . ASN A 1 272 ? -5.309 -22.359 -13.398 1.00 25.07 271 ASN A O 1
ATOM 2095 N N . ASN A 1 273 ? -6.131 -23.122 -11.416 1.00 23.95 272 ASN A N 1
ATOM 2096 C CA . ASN A 1 273 ? -4.944 -22.721 -10.666 1.00 24.93 272 ASN A CA 1
ATOM 2097 C C . ASN A 1 273 ? -3.644 -23.288 -11.214 0.94 25.91 272 ASN A C 1
ATOM 2098 O O . ASN A 1 273 ? -2.585 -22.707 -11.006 1.00 27.80 272 ASN A O 1
ATOM 2103 N N . THR A 1 274 ? -3.726 -24.424 -11.907 1.00 26.79 273 THR A N 1
ATOM 2104 C CA . THR A 1 274 ? -2.531 -25.074 -12.452 1.00 29.76 273 THR A CA 1
ATOM 2105 C C . THR A 1 274 ? -2.051 -24.486 -13.763 0.92 30.67 273 THR A C 1
ATOM 2106 O O . THR A 1 274 ? -0.988 -24.861 -14.263 1.00 33.14 273 THR A O 1
ATOM 2110 N N . ASN A 1 275 ? -2.812 -23.565 -14.345 1.00 30.45 274 ASN A N 1
ATOM 2111 C CA . ASN A 1 275 ? -2.568 -23.242 -15.740 0.91 29.54 274 ASN A CA 1
ATOM 2112 C C . ASN A 1 275 ? -1.390 -22.272 -15.849 1.00 30.50 274 ASN A C 1
ATOM 2113 O O . ASN A 1 275 ? -1.385 -21.242 -15.185 1.00 30.97 274 ASN A O 1
ATOM 2118 N N . PRO A 1 276 ? -0.360 -22.629 -16.619 0.78 30.95 275 PRO A N 1
ATOM 2119 C CA . PRO A 1 276 ? 0.800 -21.737 -16.679 1.00 32.26 275 PRO A CA 1
ATOM 2120 C C . PRO A 1 276 ? 0.494 -20.320 -17.159 0.85 33.80 275 PRO A C 1
ATOM 2121 O O . PRO A 1 276 ? 1.309 -19.415 -16.923 1.00 35.75 275 PRO A O 1
ATOM 2125 N N . ILE A 1 277 ? -0.630 -20.106 -17.832 1.00 32.83 276 ILE A N 1
ATOM 2126 C CA . ILE A 1 277 ? -0.903 -18.751 -18.299 1.00 31.48 276 ILE A CA 1
ATOM 2127 C C . ILE A 1 277 ? -1.149 -17.792 -17.137 0.87 31.44 276 ILE A C 1
ATOM 2128 O O . ILE A 1 277 ? -1.155 -16.584 -17.338 0.97 31.79 276 ILE A O 1
ATOM 2133 N N . LEU A 1 278 ? -1.363 -18.326 -15.940 1.00 30.77 277 LEU A N 1
ATOM 2134 C CA . LEU A 1 278 ? -1.507 -17.483 -14.752 1.00 29.46 277 LEU A CA 1
ATOM 2135 C C . LEU A 1 278 ? -0.171 -16.853 -14.359 0.90 31.79 277 LEU A C 1
ATOM 2136 O O . LEU A 1 278 ? -0.135 -15.830 -13.680 0.96 32.54 277 LEU A O 1
ATOM 2141 N N . ASP A 1 279 ? 0.929 -17.483 -14.741 1.00 33.45 278 ASP A N 1
ATOM 2142 C CA . ASP A 1 279 ? 2.235 -16.917 -14.458 1.00 36.21 278 ASP A CA 1
ATOM 2143 C C . ASP A 1 279 ? 2.525 -15.863 -15.499 0.83 37.65 278 ASP A C 1
ATOM 2144 O O . ASP A 1 279 ? 2.696 -16.176 -16.673 0.94 37.20 278 ASP A O 1
ATOM 2149 N N . GLU A 1 280 ? 2.589 -14.613 -15.065 1.00 38.78 279 GLU A N 1
ATOM 2150 C CA . GLU A 1 280 ? 2.663 -13.508 -16.014 1.00 40.36 279 GLU A CA 1
ATOM 2151 C C . GLU A 1 280 ? 3.955 -13.512 -16.800 1.00 40.71 279 GLU A C 1
ATOM 2152 O O . GLU A 1 280 ? 4.031 -12.935 -17.894 0.82 40.92 279 GLU A O 1
ATOM 2158 N N . ASN A 1 281 ? 4.963 -14.211 -16.278 1.00 41.46 280 ASN A N 1
ATOM 2159 C CA . ASN A 1 281 ? 6.246 -14.291 -16.993 1.00 42.69 280 ASN A CA 1
ATOM 2160 C C . ASN A 1 281 ? 6.431 -15.566 -17.814 1.00 42.55 280 ASN A C 1
ATOM 2161 O O . ASN A 1 281 ? 7.514 -15.794 -18.370 0.91 45.48 280 ASN A O 1
ATOM 2166 N N . SER A 1 282 ? 5.418 -16.423 -17.866 0.84 42.47 281 SER A N 1
ATOM 2167 C CA . SER A 1 282 ? 5.561 -17.716 -18.550 1.00 41.74 281 SER A CA 1
ATOM 2168 C C . SER A 1 282 ? 5.574 -17.572 -20.066 0.87 42.65 281 SER A C 1
ATOM 2169 O O . SER A 1 282 ? 5.027 -16.610 -20.620 1.00 43.33 281 SER A O 1
ATOM 2172 N N . PRO A 1 283 ? 6.198 -18.534 -20.747 0.86 42.89 282 PRO A N 1
ATOM 2173 C CA . PRO A 1 283 ? 6.150 -18.525 -22.215 1.00 43.02 282 P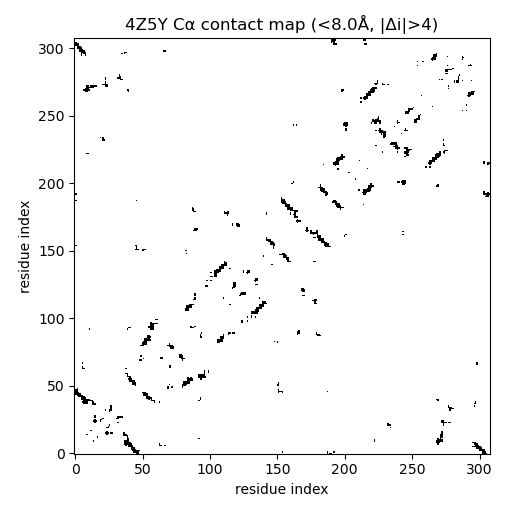RO A CA 1
ATOM 2174 C C . PRO A 1 283 ? 4.753 -18.855 -22.742 0.92 42.65 282 PRO A C 1
ATOM 2175 O O . PRO A 1 283 ? 4.418 -18.475 -23.867 1.00 44.37 282 PRO A O 1
ATOM 2179 N N . GLU A 1 284 ? 3.942 -19.528 -21.929 1.00 40.88 283 GLU A N 1
ATOM 2180 C CA . GLU A 1 284 ? 2.574 -19.822 -22.311 0.96 39.76 283 GLU A CA 1
ATOM 2181 C C . GLU A 1 284 ? 1.763 -18.535 -22.321 0.91 39.16 283 GLU A C 1
ATOM 2182 O O . GLU A 1 284 ? 0.992 -18.280 -23.255 1.00 39.01 283 GLU A O 1
ATOM 2188 N N . ARG A 1 285 ? 1.935 -17.715 -21.289 0.96 38.98 284 ARG A N 1
ATOM 2189 C CA . ARG A 1 285 ? 1.303 -16.396 -21.296 1.00 38.98 284 ARG A CA 1
ATOM 2190 C C . ARG A 1 285 ? 1.762 -15.586 -22.511 1.00 39.52 284 ARG A C 1
ATOM 2191 O O . ARG A 1 285 ? 0.953 -14.922 -23.154 0.93 39.53 284 ARG A O 1
ATOM 2199 N N . ALA A 1 286 ? 3.051 -15.647 -22.827 1.00 40.50 285 ALA A N 1
ATOM 2200 C CA . ALA A 1 286 ? 3.602 -14.851 -23.915 1.00 40.97 285 ALA A CA 1
ATOM 2201 C C . ALA A 1 286 ? 2.977 -15.269 -25.236 1.00 41.61 285 ALA A C 1
ATOM 2202 O O . ALA A 1 286 ? 2.708 -14.446 -26.121 1.00 42.20 285 ALA A O 1
ATOM 2204 N N . GLU A 1 287 ? 2.720 -16.564 -25.361 0.85 42.53 286 GLU A N 1
ATOM 2205 C CA . GLU A 1 287 ? 2.178 -17.079 -26.594 1.00 42.50 286 GLU A CA 1
ATOM 2206 C C . GLU A 1 287 ? 0.724 -16.648 -26.753 0.89 39.52 286 GLU A C 1
ATOM 2207 O O . GLU A 1 287 ? 0.296 -16.321 -27.847 0.92 38.69 286 GLU A O 1
ATOM 2213 N N . VAL A 1 288 ? -0.041 -16.647 -25.666 1.00 38.09 287 VAL A N 1
ATOM 2214 C CA . VAL A 1 288 ? -1.413 -16.191 -25.775 1.00 37.82 287 VAL A CA 1
ATOM 2215 C C . VAL A 1 288 ? -1.462 -14.740 -26.272 1.00 39.04 287 VAL A C 1
ATOM 2216 O O . VAL A 1 288 ? -2.256 -14.401 -27.151 1.00 39.47 287 VAL A O 1
ATOM 2220 N N . LEU A 1 289 ? -0.596 -13.883 -25.752 1.00 39.92 288 LEU A N 1
ATOM 2221 C CA . LEU A 1 289 ? -0.628 -12.478 -26.181 1.00 43.10 288 LEU A CA 1
ATOM 2222 C C . LEU A 1 289 ? -0.208 -12.299 -27.633 1.00 42.79 288 LEU A C 1
ATOM 2223 O O . LEU A 1 289 ? -0.739 -11.439 -28.347 0.86 42.77 288 LEU A O 1
ATOM 2228 N N A ARG A 1 290 ? 0.740 -13.116 -28.084 0.55 42.20 289 ARG A N 1
ATOM 2229 N N B ARG A 1 290 ? 0.733 -13.131 -28.060 0.45 42.47 289 ARG A N 1
ATOM 2230 C CA A ARG A 1 290 ? 1.145 -13.103 -29.490 0.55 43.16 289 ARG A CA 1
ATOM 2231 C CA B ARG A 1 290 ? 1.193 -13.139 -29.439 0.45 43.37 289 ARG A CA 1
ATOM 2232 C C A ARG A 1 290 ? -0.025 -13.413 -30.394 0.55 42.62 289 ARG A C 1
ATOM 2233 C C B ARG A 1 290 ? 0.039 -13.468 -30.386 0.45 42.82 289 ARG A C 1
ATOM 2234 O O A ARG A 1 290 ? -0.110 -12.923 -31.518 0.55 43.66 289 ARG A O 1
ATOM 2235 O O B ARG A 1 290 ? 0.015 -13.013 -31.527 0.45 43.72 289 ARG A O 1
ATOM 2250 N N . ARG A 1 291 ? -0.920 -14.251 -29.898 1.00 42.39 290 ARG A N 1
ATOM 2251 C CA . ARG A 1 291 ? -2.041 -14.701 -30.697 1.00 41.34 290 ARG A CA 1
ATOM 2252 C C . ARG A 1 291 ? -3.220 -13.760 -30.608 0.98 40.32 290 ARG A C 1
ATOM 2253 O O . ARG A 1 291 ? -4.275 -14.046 -31.186 0.93 40.62 290 ARG A O 1
ATOM 2261 N N . GLY A 1 292 ? -3.049 -12.659 -29.872 1.00 38.73 291 GLY A N 1
ATOM 2262 C CA . GLY A 1 292 ? -4.118 -11.692 -29.672 0.89 37.57 291 GLY A CA 1
ATOM 2263 C C . GLY A 1 292 ? -5.231 -12.198 -28.777 0.92 36.69 291 GLY A C 1
ATOM 2264 O O . GLY A 1 292 ? -6.374 -11.724 -28.854 0.84 37.24 291 GLY A O 1
ATOM 2265 N N . VAL A 1 293 ? -4.904 -13.154 -27.910 1.00 35.72 292 VAL A N 1
ATOM 2266 C CA . VAL A 1 293 ? -5.875 -13.685 -26.967 1.00 33.53 292 VAL A CA 1
ATOM 2267 C C . VAL A 1 293 ? -5.548 -13.137 -25.580 1.00 32.50 292 VAL A C 1
ATOM 2268 O O . VAL A 1 293 ? -4.384 -13.125 -25.167 0.80 36.04 292 VAL A O 1
ATOM 2272 N N . GLU A 1 294 ? -6.565 -12.642 -24.878 1.00 28.79 293 GLU A N 1
ATOM 2273 C CA . GLU A 1 294 ? -6.390 -12.033 -23.557 1.00 27.41 293 GLU A CA 1
ATOM 2274 C C . GLU A 1 294 ? -6.692 -13.050 -22.487 1.00 27.36 293 GLU A C 1
ATOM 2275 O O . GLU A 1 294 ? -7.429 -14.005 -22.725 1.00 29.59 293 GLU A O 1
ATOM 2281 N N . VAL A 1 295 ? -6.095 -12.869 -21.310 1.00 27.28 294 VAL A N 1
ATOM 2282 C CA . VAL A 1 295 ? -6.362 -13.738 -20.171 1.00 25.37 294 VAL A CA 1
ATOM 2283 C C . VAL A 1 295 ? -7.185 -12.932 -19.157 1.00 24.79 294 VAL A C 1
ATOM 2284 O O . VAL A 1 295 ? -6.719 -11.895 -18.638 1.00 25.23 294 VAL A O 1
ATOM 2288 N N . ALA A 1 296 ? -8.405 -13.382 -18.883 1.00 22.94 295 ALA A N 1
ATOM 2289 C CA . ALA A 1 296 ? -9.283 -12.645 -17.993 1.00 22.61 295 ALA A CA 1
ATOM 2290 C C . ALA A 1 296 ? -8.701 -12.567 -16.584 0.96 22.47 295 ALA A C 1
ATOM 2291 O O . ALA A 1 296 ? -8.002 -13.502 -16.140 1.00 24.12 295 ALA A O 1
ATOM 2293 N N . PHE A 1 297 ? -9.014 -11.469 -15.885 1.00 21.97 296 PHE A N 1
ATOM 2294 C CA . PHE A 1 297 ? -8.578 -11.257 -14.518 1.00 21.40 296 PHE A CA 1
ATOM 2295 C C . PHE A 1 297 ? -9.765 -10.664 -13.764 1.00 20.66 296 PHE A C 1
ATOM 2296 O O . PHE A 1 297 ? -10.695 -10.126 -14.388 1.00 21.78 296 PHE A O 1
ATOM 2304 N N . ASP A 1 298 ? -9.777 -10.811 -12.436 1.00 20.04 297 ASP A N 1
ATOM 2305 C CA . ASP A 1 298 ? -10.890 -10.323 -11.667 1.00 18.76 297 ASP A CA 1
ATOM 2306 C C . ASP A 1 298 ? -10.895 -8.796 -11.769 1.00 19.14 297 ASP A C 1
ATOM 2307 O O . ASP A 1 298 ? -9.863 -8.111 -11.571 1.00 21.67 297 ASP A O 1
ATOM 2312 N N . GLY A 1 299 ? -12.056 -8.250 -12.061 1.00 20.29 298 GLY A N 1
ATOM 2313 C CA . GLY A 1 299 ? -12.173 -6.814 -12.225 1.00 21.48 298 GLY A CA 1
ATOM 2314 C C . GLY A 1 299 ? -12.120 -6.348 -13.652 1.00 20.33 298 GLY A C 1
ATOM 2315 O O . GLY A 1 299 ? -12.266 -5.128 -13.904 1.00 24.17 298 GLY A O 1
ATOM 2316 N N . MET A 1 300 ? -11.829 -7.257 -14.579 1.00 21.45 299 MET A N 1
ATOM 2317 C CA . MET A 1 300 ? -11.749 -6.873 -15.973 1.00 21.26 299 MET A CA 1
ATOM 2318 C C . MET A 1 300 ? -13.102 -6.368 -16.458 1.00 21.55 299 MET A C 1
ATOM 2319 O O . MET A 1 300 ? -14.128 -7.012 -16.198 1.00 22.23 299 MET A O 1
ATOM 2324 N N . SER A 1 301 ? -13.118 -5.237 -17.161 1.00 21.71 300 SER A N 1
ATOM 2325 C CA . SER A 1 301 ? -14.352 -4.728 -17.752 1.00 23.39 300 SER A CA 1
ATOM 2326 C C . SER A 1 301 ? -14.235 -4.844 -19.260 1.00 25.13 300 SER A C 1
ATOM 2327 O O . SER A 1 301 ? -13.231 -4.422 -19.850 0.85 28.11 300 SER A O 1
ATOM 2330 N N . ILE A 1 302 ? -15.260 -5.397 -19.890 1.00 23.15 301 ILE A N 1
ATOM 2331 C CA . ILE A 1 302 ? -15.330 -5.487 -21.340 1.00 23.23 301 ILE A CA 1
ATOM 2332 C C . ILE A 1 302 ? -16.557 -4.695 -21.810 1.00 24.77 301 ILE A C 1
ATOM 2333 O O . ILE A 1 302 ? -17.667 -4.874 -21.298 1.00 25.77 301 ILE A O 1
ATOM 2338 N N . GLU A 1 303 ? -16.341 -3.766 -22.729 1.00 24.06 302 GLU A N 1
ATOM 2339 C CA . GLU A 1 303 ? -17.414 -2.967 -23.327 1.00 25.36 302 GLU A CA 1
ATOM 2340 C C . GLU A 1 303 ? -17.643 -3.462 -24.729 1.00 27.06 302 GLU A C 1
ATOM 2341 O O . GLU A 1 303 ? -16.726 -3.457 -25.564 1.00 28.15 302 GLU A O 1
ATOM 2347 N N . LEU A 1 304 ? -18.865 -3.889 -25.008 1.00 27.07 303 LEU A N 1
ATOM 2348 C CA . LEU A 1 304 ? -19.170 -4.378 -26.336 1.00 30.89 303 LEU A CA 1
ATOM 2349 C C . LEU A 1 304 ? -20.062 -3.309 -26.959 1.00 32.74 303 LEU A C 1
ATOM 2350 O O . LEU A 1 304 ? -21.215 -3.125 -26.575 1.00 31.35 303 LEU A O 1
ATOM 2355 N N . LEU A 1 305 ? -19.484 -2.585 -27.904 1.00 38.44 304 LEU A N 1
ATOM 2356 C CA . LEU A 1 305 ? -19.994 -1.303 -28.353 1.00 40.20 304 LEU A CA 1
ATOM 2357 C C . LEU A 1 305 ? -20.907 -1.398 -29.565 0.69 40.24 304 LEU A C 1
ATOM 2358 O O . LEU A 1 305 ? -21.872 -0.643 -29.695 0.93 40.29 304 LEU A O 1
ATOM 2363 N N . GLU A 1 306 ? -20.596 -2.330 -30.455 1.00 40.73 305 GLU A N 1
ATOM 2364 C CA . GLU A 1 306 ? -21.179 -2.314 -31.787 1.00 40.88 305 GLU A CA 1
ATOM 2365 C C . GLU A 1 306 ? -20.901 -3.670 -32.409 0.97 39.25 305 GLU A C 1
ATOM 2366 O O . GLU A 1 306 ? -20.052 -4.427 -31.908 0.80 39.52 305 GLU A O 1
ATOM 2372 N N . HIS A 1 307 ? -21.621 -3.991 -33.480 1.00 38.28 306 HIS A N 1
ATOM 2373 C CA . HIS A 1 307 ? -21.364 -5.221 -34.209 1.00 38.23 306 HIS A CA 1
ATOM 2374 C C . HIS A 1 307 ? -20.359 -4.919 -35.320 0.94 39.98 306 HIS A C 1
ATOM 2375 O O . HIS A 1 307 ? -20.415 -3.850 -35.951 1.00 40.48 306 HIS A O 1
ATOM 2382 N N . HIS A 1 308 ? -19.433 -5.846 -35.554 1.00 42.38 307 HIS A N 1
ATOM 2383 C CA . HIS A 1 308 ? -18.421 -5.644 -36.604 1.00 49.61 307 HIS A CA 1
ATOM 2384 C C . HIS A 1 308 ? -19.001 -5.517 -38.016 1.00 52.96 307 HIS A C 1
ATOM 2385 O O . HIS A 1 308 ? -19.788 -6.357 -38.461 0.70 54.13 307 HIS A O 1
#

Solvent-accessible surface area: 13592 Å² total; per-residue (Å²): 56,0,70,2,11,0,10,0,0,0,4,28,26,5,3,41,42,218,90,7,104,5,98,2,0,114,8,73,109,87,65,116,31,126,17,70,42,8,33,19,5,1,0,0,0,0,7,66,24,69,58,8,0,1,0,4,0,0,57,42,1,184,58,6,33,140,91,31,84,45,5,102,40,78,126,64,193,185,38,48,0,12,50,0,0,0,0,4,13,2,59,95,43,16,0,35,1,0,46,70,20,83,116,44,10,73,14,75,0,36,0,2,56,30,2,37,75,2,0,35,80,37,34,44,0,15,73,82,0,60,152,91,117,47,0,13,67,74,37,122,2,93,101,149,48,54,22,66,8,130,31,0,83,39,0,81,0,45,18,6,99,32,181,26,64,11,9,102,57,7,99,22,114,181,78,71,58,98,4,5,18,10,0,0,17,0,37,0,72,117,53,19,0,62,0,0,2,0,13,28,4,17,93,40,86,135,164,14,45,68,52,2,92,30,0,18,3,0,0,2,0,0,4,0,14,40,56,51,5,19,68,152,66,64,58,25,115,125,31,0,156,126,48,37,23,15,8,0,57,32,138,34,3,2,5,100,27,6,108,40,1,114,177,11,89,14,0,0,0,15,0,12,4,0,0,18,0,0,30,55,114,10,99,44,38,43,42,0,103,179,100,47,2,55,8,0,96,46,45,10,71,1,108,9,106,102,78,88

B-factor: mean 32.19, std 10.26, range [14.17, 72.24]

Sequence (308 aa):
MMYIQVLGSAAGGGFPQWNCNCVNCKGYRDGTLKATARTQSSIALSDDGVHWILCNASPDIRAQLQAFAPMQPARALRDTGINAIVLLDSQIDHTTGLLSLREGCPHQVWCTDMVHQDLTTGFPLFNMLSHWNGGLQWNRIELEGSFVIDACPNLKFTPFPLRSAAPPYSPHRFDPHPGDNLGLMVEDTRTGGKLFYAPGLGQVDEKLLAMMHGADCLLVDGTLWEDDEMQRRGVGTRTGREMGHLAQNGPGGTLEVLDGFPRQRKVLIHINNTNPILDENSPERAEVLRRRGVEVAFDGMSIELLEHH

Foldseek 3Di:
DKKKAWLFFAAPQWAPRPPDCFPQNVCVVVVNFPFDTTDHTKMWMAPPLQAIEIEFQFPCNVVSLVPPVSQCPPPDPDDGNYAAYEYFAQDCGRHVNLVVCLLVDDHEYEAAPQNCQQCCPLVVQQVVSCVRPNHYHYDHDDQADWDADVSHRQKIKGKHWDDFAHDPSGPCRVPGDTRRGIWIWIARNVFRAIETGALQAQDDDPVRLVVVLSHAAYEYHAAAQAQQLCVVSPNDGHGCNNVRHAHQDDVRGVLVVCLVPLRHQAEHGNYYNSHCCSRVPDVVVVVCVVSNYHYDHRGDMDDRDHGD

Nearest PDB structures (foldseek):
  6e13-assembly1_A-2  TM=1.002E+00  e=1.072E-69  Pseudomonas putida KT2440
  4z67-assembly1_A  TM=9.986E-01  e=1.072E-69  Pseudomonas putida KT2440
  1xto-assembly1_A-2  TM=9.965E-01  e=1.435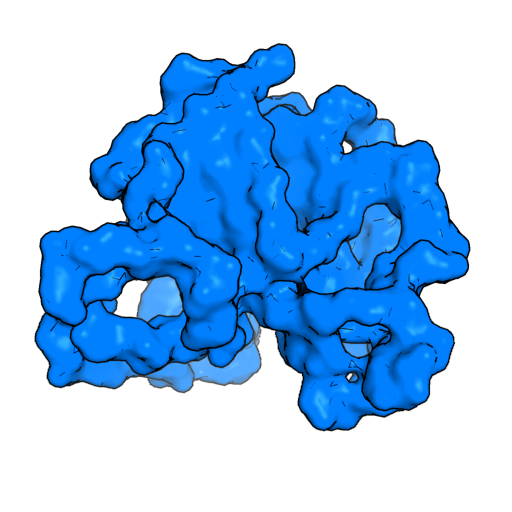E-62  Pseudomonas putida KT2440
  4z7r-assembly1_A  TM=9.198E-01  e=2.329E-36  Methylorubrum extorquens AM1
  4z7r-assembly1_B  TM=9.445E-01  e=6.051E-35  Methylorubrum extorquens AM1